Protein AF-A0A077WAT9-F1 (afdb_monomer_lite)

Radius of gyration: 39.01 Å; chains: 1; bounding box: 88×68×100 Å

pLDDT: mean 76.93, std 18.19, range [33.44, 97.0]

Sequence (323 aa):
MALYRSTFTRTCTCRWGIRTLVTRSIFDPDPEQDRLNKLAAQQRELQQQSQQEKPWDGQESVADSVLRMI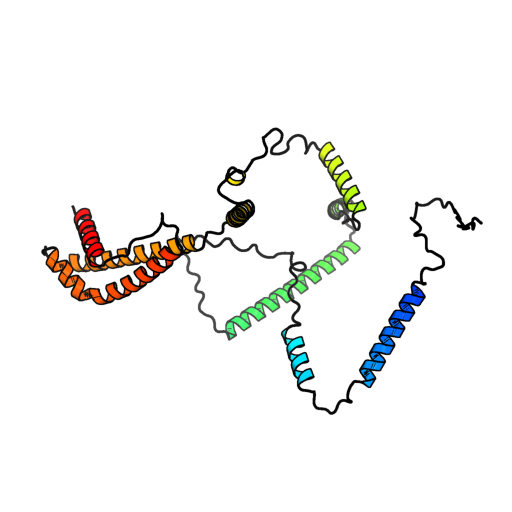MDKYNKPLRVEGAARRHLPQPQVHPSQVQGLYSNDDKQETSSGEKAVLRDKLNQSRKQKRIMSARDAAFDYSMERKYPSTQHEKEKKEEQEQERPRSIAEIGLLAEERIREAKAKGYFDNLAGRGKPIPVDIHESNPFVDRTEYFLNRIVQRQGAAPPWIMMQQQVDTEITQLRTSLERSLALCLMDGDIQSTTRVLRDWKQQHGDYFDKLLEKVNQQVRSYNVMCPASVRKNRIDLDEELQDVYRRLTTQNK

Secondary structure (DSSP, 8-state):
--------------SS---------TTSPPHHHHHHHHHHHHHHHHHHHHHHSPPP-SS--HHHHHHHHHHHHH-S----TTTT-S-PPPPP-------------------HHHHHHHHHHHHHHHHHHHHHHHHHHHHHHHHHHHSPPPHHHHHHHHTT-PPPP-SHHHHHHHHHHHHHHHHHTTTTTS-TTTTSPP---TTTT-TTS-HHHHHHHHHHHHTTPPPHHHHHHHHHHHHHHHHHHHHHHHHHHHHHS-SS--HHHHHHHHHHHHHHHHHHHHHHHHHHHHHHHHHS-GGG--PPP-HHHHHHHHHHHHHHHT-

Foldseek 3Di:
DDDDDDDDDDDDDDPDDDDPPDDDDPPDDDVVVVVVVVVVVVVVVVVVVVVVDDPDPVDDDPVVVVVVVCCVVPVPPDPPVPPPPPDDDDPPDPDPDDDDDDDDDPPDVDDPVVVVVVVVVVVVVVVVVVVVVVVVVVVVVVVCVVDVDPPVVVVVVVVVCDDDDPDPVSVVVVVVVVVVVCVVVVVVVDDDQVVNPDDDDPCCPDPVADPVRSVVVVVCVVVVHDDPLVVLVVVLVVLVVVLLVVLLVLLVVLVVVDDDDDPVVSVVVSCVVCVVVSVVSLVVSQVSLVVSQVPDDPVPRDDRDDPVVSNVVSVVVVVVVVD

Organism: NCBI:txid688394

InterPro domains:
  IPR018961 DnaJ homologue, subfamily C, member 28, conserved domain [PF09350] (174-244)

Structure (mmCIF, N/CA/C/O backbone):
data_AF-A0A077WAT9-F1
#
_entry.id   AF-A0A077WAT9-F1
#
loop_
_atom_site.group_PDB
_atom_site.id
_atom_site.type_symbol
_atom_site.label_atom_id
_atom_site.label_alt_id
_atom_site.label_comp_id
_atom_site.label_asym_id
_atom_site.label_entity_id
_atom_site.label_seq_id
_atom_site.pdbx_PDB_ins_code
_atom_site.Cartn_x
_atom_site.Cartn_y
_atom_site.Cartn_z
_atom_site.occupancy
_atom_site.B_iso_or_equiv
_atom_site.auth_seq_id
_atom_site.auth_comp_id
_atom_site.auth_asym_id
_atom_site.auth_atom_id
_atom_site.pdbx_PDB_model_num
ATOM 1 N N . MET A 1 1 ? -56.594 -27.244 55.435 1.00 38.09 1 MET A N 1
ATOM 2 C CA . MET A 1 1 ? -55.523 -26.949 56.412 1.00 38.09 1 MET A CA 1
ATOM 3 C C . MET A 1 1 ? -54.595 -25.901 55.815 1.00 38.09 1 MET A C 1
ATOM 5 O O . MET A 1 1 ? -53.736 -26.247 55.018 1.00 38.09 1 MET A O 1
ATOM 9 N N . ALA A 1 2 ? -54.819 -24.622 56.122 1.00 35.06 2 ALA A N 1
ATOM 10 C CA . ALA A 1 2 ? -53.942 -23.531 55.701 1.00 35.06 2 ALA A CA 1
ATOM 11 C C . ALA A 1 2 ? -52.954 -23.238 56.840 1.00 35.06 2 ALA A C 1
ATOM 13 O O . ALA A 1 2 ? -53.370 -22.830 57.922 1.00 35.06 2 ALA A O 1
ATOM 14 N N . LEU A 1 3 ? -51.663 -23.504 56.623 1.00 41.41 3 LEU A N 1
ATOM 15 C CA . LEU A 1 3 ? -50.609 -23.186 57.586 1.00 41.41 3 LEU A CA 1
ATOM 16 C C . LEU A 1 3 ? -50.232 -21.705 57.446 1.00 41.41 3 LEU A C 1
ATOM 18 O O . LEU A 1 3 ? -49.657 -21.287 56.442 1.00 41.41 3 LEU A O 1
ATOM 22 N N . TYR A 1 4 ? -50.581 -20.921 58.465 1.00 37.94 4 TYR A N 1
ATOM 23 C CA . TYR A 1 4 ? -50.190 -19.522 58.632 1.00 37.94 4 TYR A CA 1
ATOM 24 C C . TYR A 1 4 ? -48.657 -19.406 58.714 1.00 37.94 4 TYR A C 1
ATOM 26 O O . TYR A 1 4 ? -48.041 -19.895 59.660 1.00 37.94 4 TYR A O 1
ATOM 34 N N . ARG A 1 5 ? -48.025 -18.731 57.746 1.00 42.34 5 ARG A N 1
ATOM 35 C CA . ARG A 1 5 ? -46.635 -18.265 57.872 1.00 42.34 5 ARG A CA 1
ATOM 36 C C . ARG A 1 5 ? -46.640 -16.906 58.567 1.00 42.34 5 ARG A C 1
ATOM 38 O O . ARG A 1 5 ? -47.049 -15.909 57.983 1.00 42.34 5 ARG A O 1
ATOM 45 N N . SER A 1 6 ? -46.185 -16.875 59.817 1.00 40.41 6 SER A N 1
ATOM 46 C CA . SER A 1 6 ? -45.986 -15.640 60.578 1.00 40.41 6 SER A CA 1
ATOM 47 C C . SER A 1 6 ? -44.674 -14.973 60.156 1.00 40.41 6 SER A C 1
ATOM 49 O O . SER A 1 6 ? -43.598 -15.383 60.586 1.00 40.41 6 SER A O 1
ATOM 51 N N . THR A 1 7 ? -44.748 -13.944 59.313 1.00 44.41 7 THR A N 1
ATOM 52 C CA . THR A 1 7 ? -43.635 -13.016 59.066 1.00 44.41 7 THR A CA 1
ATOM 53 C C . THR A 1 7 ? -43.733 -11.854 60.047 1.00 44.41 7 THR A C 1
ATOM 55 O O . THR A 1 7 ? -44.678 -11.069 59.987 1.00 44.41 7 THR A O 1
ATOM 58 N N . PHE A 1 8 ? -42.770 -11.738 60.961 1.00 47.12 8 PHE A N 1
ATOM 59 C CA . PHE A 1 8 ? -42.733 -10.655 61.941 1.00 47.12 8 PHE A CA 1
ATOM 60 C C . PHE A 1 8 ? -42.047 -9.422 61.339 1.00 47.12 8 PHE A C 1
ATOM 62 O O . PHE A 1 8 ? -40.823 -9.365 61.230 1.00 47.12 8 PHE A O 1
ATOM 69 N N . THR A 1 9 ? -42.831 -8.428 60.925 1.00 42.78 9 THR A N 1
ATOM 70 C CA . THR A 1 9 ? -42.326 -7.129 60.462 1.00 42.78 9 THR A CA 1
ATOM 71 C C . THR A 1 9 ? -42.231 -6.164 61.642 1.00 42.78 9 THR A C 1
ATOM 73 O O . THR A 1 9 ? -43.248 -5.683 62.136 1.00 42.78 9 THR A O 1
ATOM 76 N N . ARG A 1 10 ? -41.013 -5.847 62.095 1.00 44.03 10 ARG A N 1
ATOM 77 C CA . ARG A 1 10 ? -40.764 -4.710 62.995 1.00 44.03 10 ARG A CA 1
ATOM 78 C C . ARG A 1 10 ? -40.357 -3.494 62.170 1.00 44.03 10 ARG A C 1
ATOM 80 O O . ARG A 1 10 ? -39.243 -3.435 61.659 1.00 44.03 10 ARG A O 1
ATOM 87 N N . THR A 1 11 ? -41.249 -2.517 62.058 1.00 43.62 11 THR A N 1
ATOM 88 C CA . THR A 1 11 ? -40.948 -1.197 61.495 1.00 43.62 11 THR A CA 1
ATOM 89 C C . THR A 1 11 ? -40.507 -0.261 62.622 1.00 43.62 11 THR A C 1
ATOM 91 O O . THR A 1 11 ? -41.337 0.185 63.410 1.00 43.62 11 THR A O 1
ATOM 94 N N . CYS A 1 12 ? -39.210 0.042 62.713 1.00 39.41 12 CYS A N 1
ATOM 95 C CA . CYS A 1 12 ? -38.711 1.174 63.499 1.00 39.41 12 CYS A CA 1
ATOM 96 C C . CYS A 1 12 ? -38.473 2.356 62.556 1.00 39.41 12 CYS A C 1
ATOM 98 O O . CYS A 1 12 ? -37.618 2.291 61.675 1.00 39.41 12 CYS A O 1
ATOM 100 N N . THR A 1 13 ? -39.224 3.439 62.738 1.00 41.47 13 THR A N 1
ATOM 101 C CA . THR A 1 13 ? -39.006 4.708 62.040 1.00 41.47 13 THR A CA 1
ATOM 102 C C . THR A 1 13 ? -37.923 5.507 62.764 1.00 41.47 13 THR A C 1
ATOM 104 O O . THR A 1 13 ? -38.178 6.073 63.825 1.00 41.47 13 THR A O 1
ATOM 107 N N . CYS A 1 14 ? -36.719 5.575 62.195 1.00 42.72 14 CYS A N 1
ATOM 108 C CA . CYS A 1 14 ? -35.677 6.512 62.620 1.00 42.72 14 CYS A CA 1
ATOM 109 C C . CYS A 1 14 ? -35.556 7.652 61.597 1.00 42.72 14 CYS A C 1
ATOM 111 O O . CYS A 1 14 ? -35.618 7.432 60.391 1.00 42.72 14 CYS A O 1
ATOM 113 N N . ARG A 1 15 ? -35.364 8.878 62.096 1.00 46.56 15 ARG A N 1
ATOM 114 C CA . ARG A 1 15 ? -35.421 10.171 61.381 1.00 46.56 15 ARG A CA 1
ATOM 115 C C . ARG A 1 15 ? -34.263 10.443 60.393 1.00 46.56 15 ARG A C 1
ATOM 117 O O . ARG A 1 15 ? -34.059 11.581 59.994 1.00 46.56 15 ARG A O 1
ATOM 124 N N . TRP A 1 16 ? -33.522 9.423 59.971 1.00 44.47 16 TRP A N 1
ATOM 125 C CA . TRP A 1 16 ? -32.399 9.561 59.038 1.00 44.47 16 TRP A CA 1
ATOM 126 C C . TRP A 1 16 ? -32.366 8.383 58.060 1.00 44.47 16 TRP A C 1
ATOM 128 O O . TRP A 1 16 ? -31.899 7.309 58.419 1.00 44.47 16 TRP A O 1
ATOM 138 N N . GLY A 1 17 ? -32.839 8.614 56.830 1.00 41.41 17 GLY A N 1
ATOM 139 C CA . GLY A 1 17 ? -32.556 7.802 55.639 1.00 41.41 17 GLY A CA 1
ATOM 140 C C . GLY A 1 17 ? -33.156 6.389 55.587 1.00 41.41 17 GLY A C 1
ATOM 141 O O . GLY A 1 17 ? -32.995 5.567 56.485 1.00 41.41 17 GLY A O 1
ATOM 142 N N . ILE A 1 18 ? -33.790 6.059 54.461 1.00 42.59 18 ILE A N 1
ATOM 143 C CA . ILE A 1 18 ? -34.221 4.693 54.145 1.00 42.59 18 ILE A CA 1
ATOM 144 C C . ILE A 1 18 ? -32.966 3.865 53.826 1.00 42.59 18 ILE A C 1
ATOM 146 O O . ILE A 1 18 ? -32.466 3.877 52.704 1.00 42.59 18 ILE A O 1
ATOM 150 N N . ARG A 1 19 ? -32.432 3.144 54.816 1.00 45.06 19 ARG A N 1
ATOM 151 C CA . ARG A 1 19 ? -31.528 2.012 54.568 1.00 45.06 19 ARG A CA 1
ATOM 152 C C . ARG A 1 19 ? -32.382 0.832 54.1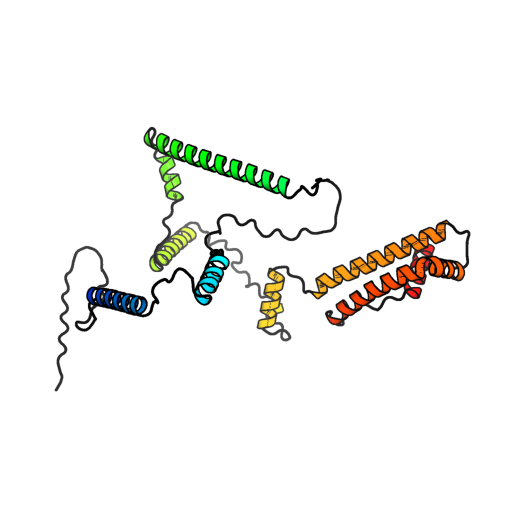14 1.00 45.06 19 ARG A C 1
ATOM 154 O O . ARG A 1 19 ? -33.225 0.361 54.873 1.00 45.06 19 ARG A O 1
ATOM 161 N N . THR A 1 20 ? -32.165 0.343 52.896 1.00 48.75 20 THR A N 1
ATOM 162 C CA . THR A 1 20 ? -32.746 -0.923 52.435 1.00 48.75 20 THR A CA 1
ATOM 163 C C . THR A 1 20 ? -32.200 -2.053 53.306 1.00 48.75 20 THR A C 1
ATOM 165 O O . THR A 1 20 ? -31.052 -2.474 53.155 1.00 48.75 20 THR A O 1
ATOM 168 N N . LEU A 1 21 ? -33.004 -2.505 54.264 1.00 48.66 21 LEU A N 1
ATOM 169 C CA . LEU A 1 21 ? -32.710 -3.685 55.064 1.00 48.66 21 LEU A CA 1
ATOM 170 C C . LEU A 1 21 ? -32.882 -4.907 54.160 1.00 48.66 21 LEU A C 1
ATOM 172 O O . LEU A 1 21 ? -34.000 -5.252 53.783 1.00 48.66 21 LEU A O 1
ATOM 176 N N . VAL A 1 22 ? -31.767 -5.538 53.787 1.00 57.47 22 VAL A N 1
ATOM 177 C CA . VAL A 1 22 ? -31.779 -6.880 53.194 1.00 57.47 22 VAL A CA 1
ATOM 178 C C . VAL A 1 22 ? -32.439 -7.807 54.213 1.00 57.47 22 VAL A C 1
ATOM 180 O O . VAL A 1 22 ? -31.953 -7.952 55.336 1.00 57.47 22 VAL A O 1
ATOM 183 N N . THR A 1 23 ? -33.580 -8.382 53.848 1.00 60.88 23 THR A N 1
ATOM 184 C CA . THR A 1 23 ? -34.322 -9.324 54.681 1.00 60.88 23 THR A CA 1
ATOM 185 C C . THR A 1 23 ? -33.556 -10.643 54.710 1.00 60.88 23 THR A C 1
ATOM 187 O O . THR A 1 23 ? -33.487 -11.353 53.713 1.00 60.88 23 THR A O 1
ATOM 190 N N . ARG A 1 24 ? -32.926 -10.949 55.848 1.00 57.44 24 ARG A N 1
ATOM 191 C CA . ARG A 1 24 ? -32.306 -12.255 56.092 1.00 57.44 24 ARG A CA 1
ATOM 192 C C . ARG A 1 24 ? -33.362 -13.230 56.583 1.00 57.44 24 ARG A C 1
ATOM 194 O O . ARG A 1 24 ? -34.121 -12.909 57.499 1.00 57.44 24 ARG A O 1
ATOM 201 N N . SER A 1 25 ? -33.424 -14.397 55.960 1.00 69.94 25 SER A N 1
ATOM 202 C CA . SER A 1 25 ? -34.264 -15.495 56.419 1.00 69.94 25 SER A CA 1
ATOM 203 C C . SER A 1 25 ? -33.616 -16.161 57.637 1.00 69.94 25 SER A C 1
ATOM 205 O O . SER A 1 25 ? -32.396 -16.170 57.773 1.00 69.94 25 SER A O 1
ATOM 207 N N . ILE A 1 26 ? -34.420 -16.754 58.525 1.00 65.06 26 ILE A N 1
ATOM 208 C CA . ILE A 1 26 ? -33.917 -17.496 59.698 1.00 65.06 26 ILE A CA 1
ATOM 209 C C . ILE A 1 26 ? -33.137 -18.773 59.311 1.00 65.06 26 ILE A C 1
ATOM 211 O O . ILE A 1 26 ? -32.585 -19.443 60.176 1.00 65.06 26 ILE A O 1
ATOM 215 N N . PHE A 1 27 ? -33.115 -19.108 58.016 1.00 65.06 27 PHE A N 1
ATOM 216 C CA . PHE A 1 27 ? -32.396 -20.234 57.423 1.00 65.06 27 PHE A CA 1
ATOM 217 C C . PHE A 1 27 ? -31.176 -19.796 56.593 1.00 65.06 27 PHE A C 1
ATOM 219 O O . PHE A 1 27 ? -30.509 -20.655 56.018 1.00 65.06 27 PHE A O 1
ATOM 226 N N . ASP A 1 28 ? -30.870 -18.495 56.514 1.00 63.34 28 ASP A N 1
ATOM 227 C CA . ASP A 1 28 ? -29.651 -18.028 55.852 1.00 63.34 28 ASP A CA 1
ATOM 228 C C . ASP A 1 28 ? -28.452 -18.298 56.781 1.00 63.34 28 ASP A C 1
ATOM 230 O O . ASP A 1 28 ? -28.500 -17.900 57.948 1.00 63.34 28 ASP A O 1
ATOM 234 N N . PRO A 1 29 ? -27.381 -18.966 56.309 1.00 63.78 29 PRO A N 1
ATOM 235 C CA . PRO A 1 29 ? -26.229 -19.280 57.147 1.00 63.78 29 PRO A CA 1
ATOM 236 C C . PRO A 1 29 ? -25.556 -17.998 57.647 1.00 63.78 29 PRO A C 1
ATOM 238 O O . PRO A 1 29 ? -25.368 -17.032 56.896 1.00 63.78 29 PRO A O 1
ATOM 241 N N . ASP A 1 30 ? -25.188 -17.984 58.929 1.00 77.31 30 ASP A N 1
ATOM 242 C CA . ASP A 1 30 ? -24.549 -16.823 59.535 1.00 77.31 30 ASP A CA 1
ATOM 243 C C . ASP A 1 30 ? -23.217 -16.516 58.822 1.00 77.31 30 ASP A C 1
ATOM 245 O O . ASP A 1 30 ? -22.356 -17.389 58.690 1.00 77.31 30 ASP A O 1
ATOM 249 N N . PRO A 1 31 ? -22.981 -15.265 58.382 1.00 71.06 31 PRO A N 1
ATOM 250 C CA . PRO A 1 31 ? -21.815 -14.898 57.574 1.00 71.06 31 PRO A CA 1
ATOM 251 C C . PRO A 1 31 ? -20.495 -15.064 58.334 1.00 71.06 31 PRO A C 1
ATOM 253 O O . PRO A 1 31 ? -19.443 -15.228 57.717 1.00 71.06 31 PRO A O 1
ATOM 256 N N . GLU A 1 32 ? -20.531 -14.991 59.666 1.00 75.62 32 GLU A N 1
ATOM 257 C CA . GLU A 1 32 ? -19.368 -15.265 60.507 1.00 75.62 32 GLU A CA 1
ATOM 258 C C . GLU A 1 32 ? -19.088 -16.763 60.593 1.00 75.62 32 GLU A C 1
ATOM 260 O O . GLU A 1 32 ? -17.937 -17.163 60.443 1.00 75.62 32 GLU A O 1
ATOM 265 N N . GLN A 1 33 ? -20.122 -17.600 60.722 1.00 75.31 33 GLN A N 1
ATOM 266 C CA . GLN A 1 33 ? -19.970 -19.056 60.686 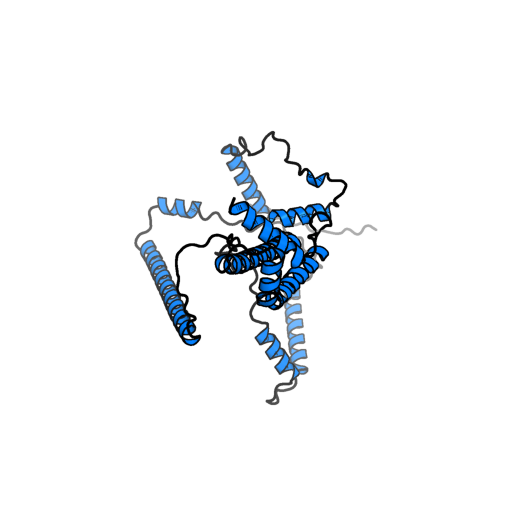1.00 75.31 33 GLN A CA 1
ATOM 267 C C . GLN A 1 33 ? -19.458 -19.529 59.323 1.00 75.31 33 GLN A C 1
ATOM 269 O O . GLN A 1 33 ? -18.550 -20.351 59.271 1.00 75.31 33 GLN A O 1
ATOM 274 N N . ASP A 1 34 ? -19.928 -18.943 58.223 1.00 76.25 34 ASP A N 1
ATOM 275 C CA . ASP A 1 34 ? -19.416 -19.226 56.878 1.00 76.25 34 ASP A CA 1
ATOM 276 C C . ASP A 1 34 ? -17.942 -18.832 56.706 1.00 76.25 34 ASP A C 1
ATOM 278 O O . ASP A 1 34 ? -17.162 -19.554 56.080 1.00 76.25 34 ASP A O 1
ATOM 282 N N . ARG A 1 35 ? -17.528 -17.693 57.276 1.00 74.81 35 ARG A N 1
ATOM 283 C CA . ARG A 1 35 ? -16.117 -17.277 57.287 1.00 74.81 35 ARG A CA 1
ATOM 284 C C . ARG A 1 35 ? -15.264 -18.229 58.119 1.00 74.81 35 ARG A C 1
ATOM 286 O O . ARG A 1 35 ? -14.200 -18.627 57.655 1.00 74.81 35 ARG A O 1
ATOM 293 N N . LEU A 1 36 ? -15.734 -18.627 59.300 1.00 84.12 36 LEU A N 1
ATOM 294 C CA . LEU A 1 36 ? -15.043 -19.583 60.167 1.00 84.12 36 LEU A CA 1
ATOM 295 C C . LEU A 1 36 ? -14.942 -20.967 59.514 1.00 84.12 36 LEU A C 1
ATOM 297 O O . LEU A 1 36 ? -13.875 -21.573 59.545 1.00 84.12 36 LEU A O 1
ATOM 301 N N . ASN A 1 37 ? -15.995 -21.429 58.839 1.00 83.62 37 ASN A N 1
ATOM 302 C CA . ASN A 1 37 ? -16.001 -22.686 58.093 1.00 83.62 37 ASN A CA 1
ATOM 303 C C . ASN A 1 37 ? -15.017 -22.657 56.917 1.00 83.62 37 ASN A C 1
ATOM 305 O O . ASN A 1 37 ? -14.300 -23.630 56.697 1.00 83.62 37 ASN A O 1
ATOM 309 N N . LYS A 1 38 ? -14.928 -21.534 56.190 1.00 83.06 38 LYS A N 1
ATOM 310 C CA . LYS A 1 38 ? -13.936 -21.345 55.117 1.00 83.06 38 LYS A CA 1
ATOM 311 C C . LYS A 1 38 ? -12.506 -21.332 55.650 1.00 83.06 38 LYS A C 1
ATOM 313 O O . LYS A 1 38 ? -11.646 -21.985 55.070 1.00 83.06 38 LYS A O 1
ATOM 318 N N . LEU A 1 39 ? -12.260 -20.646 56.766 1.00 84.25 39 LEU A N 1
ATOM 319 C CA . LEU A 1 39 ? -10.950 -20.642 57.423 1.00 84.25 39 LEU A CA 1
ATOM 320 C C . LEU A 1 39 ? -10.571 -22.043 57.923 1.00 84.25 39 LEU A C 1
ATOM 322 O O . LEU A 1 39 ? -9.440 -22.479 57.728 1.00 84.25 39 LEU A O 1
ATOM 326 N N . ALA A 1 40 ? -11.519 -22.781 58.503 1.00 87.62 40 ALA A N 1
ATOM 327 C CA . ALA A 1 40 ? -11.307 -24.157 58.943 1.00 87.62 40 ALA A CA 1
ATOM 328 C C . ALA A 1 40 ? -11.052 -25.114 57.765 1.00 87.62 40 ALA A C 1
ATOM 330 O O . ALA A 1 40 ? -10.203 -25.998 57.866 1.00 87.62 40 ALA A O 1
ATOM 331 N N . ALA A 1 41 ? -11.745 -24.935 56.636 1.00 87.38 41 ALA A N 1
ATOM 332 C CA . ALA A 1 41 ? -11.495 -25.695 55.413 1.00 87.38 41 ALA A CA 1
ATOM 333 C C . ALA A 1 41 ? -10.087 -25.422 54.861 1.00 87.38 41 ALA A C 1
ATOM 335 O O . ALA A 1 41 ? -9.357 -26.365 54.571 1.00 87.38 41 ALA A O 1
ATOM 336 N N . GLN A 1 42 ? -9.673 -24.152 54.825 1.00 85.81 42 GLN A N 1
ATOM 337 C CA . GLN A 1 42 ? -8.335 -23.752 54.391 1.00 85.81 42 GLN A CA 1
ATOM 338 C C . GLN A 1 42 ? -7.238 -24.329 55.301 1.00 85.81 42 GLN A C 1
ATOM 340 O O . GLN A 1 42 ? -6.216 -24.807 54.817 1.00 85.81 42 GLN A O 1
ATOM 345 N N . GLN A 1 43 ? -7.458 -24.350 56.620 1.00 85.19 43 GLN A N 1
ATOM 346 C CA . GLN A 1 43 ? -6.526 -24.968 57.570 1.00 85.19 43 GLN A CA 1
ATOM 347 C C . GLN A 1 43 ? -6.404 -26.484 57.375 1.00 85.19 43 GLN A C 1
ATOM 349 O O . GLN A 1 43 ? -5.304 -27.021 57.477 1.00 85.19 43 GLN A O 1
ATOM 354 N N . ARG A 1 44 ? -7.506 -27.181 57.069 1.00 86.00 44 ARG A N 1
ATOM 355 C CA . ARG A 1 44 ? -7.477 -28.622 56.761 1.00 86.00 44 ARG A CA 1
ATOM 356 C C . ARG A 1 44 ? -6.738 -28.910 55.461 1.00 86.00 44 ARG A C 1
ATOM 358 O O . ARG A 1 44 ? -6.012 -29.893 55.395 1.00 86.00 44 ARG A O 1
ATOM 365 N N . GLU A 1 45 ? -6.906 -28.061 54.454 1.00 84.00 45 GLU A N 1
ATOM 366 C CA . GLU A 1 45 ? -6.209 -28.183 53.173 1.00 84.00 45 GLU A CA 1
ATOM 367 C C . GLU A 1 45 ? -4.695 -27.990 53.343 1.00 84.00 45 GLU A C 1
ATOM 369 O O . GLU A 1 45 ? -3.918 -28.821 52.885 1.00 84.00 45 GLU A O 1
ATOM 374 N N . LEU A 1 46 ? -4.280 -26.985 54.120 1.00 82.50 46 LEU A N 1
ATOM 375 C CA . LEU A 1 46 ? -2.879 -26.776 54.508 1.00 82.50 46 LEU A CA 1
ATOM 376 C C . LEU A 1 46 ? -2.301 -27.961 55.299 1.00 82.50 46 LEU A C 1
ATOM 378 O O . LEU A 1 46 ? -1.159 -28.349 55.075 1.00 82.50 46 LEU A O 1
ATOM 382 N N . GLN A 1 47 ? -3.078 -28.554 56.211 1.00 82.94 47 GLN A N 1
ATOM 383 C CA . GLN A 1 47 ? -2.661 -29.747 56.959 1.00 82.94 47 GLN A CA 1
ATOM 384 C C . GLN A 1 47 ? -2.555 -30.995 56.074 1.00 82.94 47 GLN A C 1
ATOM 386 O O . GLN A 1 47 ? -1.690 -31.833 56.300 1.00 82.94 47 GLN A O 1
ATOM 391 N N . GLN A 1 48 ? -3.424 -31.142 55.072 1.00 81.25 48 GLN A N 1
ATOM 392 C CA . GLN A 1 48 ? -3.330 -32.240 54.108 1.00 81.25 48 GLN A CA 1
ATOM 393 C C . GLN A 1 48 ? -2.126 -32.063 53.182 1.00 81.25 48 GLN A C 1
ATOM 395 O O . GLN A 1 48 ? -1.423 -33.035 52.919 1.00 81.25 48 GLN A O 1
ATOM 400 N N . GLN A 1 49 ? -1.847 -30.832 52.744 1.00 76.19 49 GLN A N 1
ATOM 401 C CA . GLN A 1 49 ? -0.653 -30.505 51.960 1.00 76.19 49 GLN A CA 1
ATOM 402 C C . GLN A 1 49 ? 0.623 -30.791 52.758 1.00 76.19 49 GLN A C 1
ATOM 404 O O . GLN A 1 49 ? 1.487 -31.512 52.270 1.00 76.19 49 GLN A O 1
ATOM 409 N N . SER A 1 50 ? 0.699 -30.362 54.022 1.00 73.44 50 SER A N 1
ATOM 410 C CA . SER A 1 50 ? 1.876 -30.624 54.862 1.00 73.44 50 SER A CA 1
ATOM 411 C C . SER A 1 50 ? 2.095 -32.109 55.179 1.00 73.44 50 SER A C 1
ATOM 413 O O . SER A 1 50 ? 3.229 -32.523 55.396 1.00 73.44 50 SER A O 1
ATOM 415 N N . GLN A 1 51 ? 1.035 -32.926 55.186 1.00 74.12 51 GLN A N 1
ATOM 416 C CA . GLN A 1 51 ? 1.138 -34.386 55.317 1.00 74.12 51 GLN A CA 1
ATOM 417 C C . GLN A 1 51 ? 1.587 -35.080 54.022 1.00 74.12 51 GLN A C 1
ATOM 419 O O . GLN A 1 51 ? 2.155 -36.169 54.084 1.00 74.12 51 GLN A O 1
ATOM 424 N N . GLN A 1 52 ? 1.308 -34.486 52.859 1.00 76.06 52 GLN A N 1
ATOM 425 C CA . GLN A 1 52 ? 1.679 -35.020 51.543 1.00 76.06 52 GLN A CA 1
ATOM 426 C C . GLN A 1 52 ? 3.065 -34.556 51.079 1.00 76.06 52 GLN A C 1
ATOM 428 O O . GLN A 1 52 ? 3.667 -35.185 50.206 1.00 76.06 52 GLN A O 1
ATOM 433 N N . GLU A 1 53 ? 3.584 -33.475 51.656 1.00 74.31 53 GLU A N 1
ATOM 434 C CA . GLU A 1 53 ? 4.915 -32.966 51.360 1.00 74.31 53 GLU A CA 1
ATOM 435 C C . GLU A 1 53 ? 6.003 -33.886 51.922 1.00 74.31 53 GLU A C 1
ATOM 437 O O . GLU A 1 53 ? 6.033 -34.261 53.096 1.00 74.31 53 GLU A O 1
ATOM 442 N N . LYS A 1 54 ? 6.935 -34.263 51.047 1.00 77.19 54 LYS A N 1
ATOM 443 C CA . LYS A 1 54 ? 8.100 -35.056 51.427 1.00 77.19 54 LYS A CA 1
ATOM 444 C C . LYS A 1 54 ? 9.077 -34.158 52.209 1.00 77.19 54 LYS A C 1
ATOM 446 O O . LYS A 1 54 ? 9.364 -33.060 51.730 1.00 77.19 54 LYS A O 1
ATOM 451 N N . PRO A 1 55 ? 9.617 -34.591 53.366 1.00 77.44 55 PRO A N 1
ATOM 452 C CA . PRO A 1 55 ? 10.608 -33.815 54.108 1.00 77.44 55 PRO A CA 1
ATOM 453 C C . PRO A 1 55 ? 11.812 -33.460 53.227 1.00 77.44 55 PRO A C 1
ATOM 455 O O . PRO A 1 55 ? 12.293 -34.299 52.465 1.00 77.44 55 PRO A O 1
ATOM 458 N N . TRP A 1 56 ? 12.276 -32.215 53.322 1.00 75.88 56 TRP A N 1
ATOM 459 C CA . TRP A 1 56 ? 13.344 -31.671 52.482 1.00 75.88 56 TRP A CA 1
ATOM 460 C C . TRP A 1 56 ? 14.675 -32.414 52.684 1.00 75.88 56 TRP A C 1
ATOM 462 O O . TRP A 1 56 ? 15.265 -32.356 53.760 1.00 75.88 56 TRP A O 1
ATOM 472 N N . ASP A 1 57 ? 15.169 -33.066 51.629 1.00 81.25 57 ASP A N 1
ATOM 473 C CA . ASP A 1 57 ? 16.390 -33.896 51.626 1.00 81.25 57 ASP A CA 1
ATOM 474 C C . ASP A 1 57 ? 17.627 -33.138 51.084 1.00 81.25 57 ASP A C 1
ATOM 476 O O . ASP A 1 57 ? 18.625 -33.717 50.669 1.00 81.25 57 ASP A O 1
ATOM 480 N N . GLY A 1 58 ? 17.563 -31.802 51.006 1.00 82.56 58 GLY A N 1
ATOM 481 C CA . GLY A 1 58 ? 18.667 -30.968 50.504 1.00 82.56 58 GLY A CA 1
ATOM 482 C C . GLY A 1 58 ? 18.827 -30.928 48.980 1.00 82.56 58 GLY A C 1
ATOM 483 O O . GLY A 1 58 ? 19.538 -30.058 48.480 1.00 82.56 58 GLY A O 1
ATOM 484 N N . GLN A 1 59 ? 18.159 -31.817 48.243 1.00 79.38 59 GLN A N 1
ATOM 485 C CA . GLN A 1 59 ? 18.075 -31.807 46.781 1.00 79.38 59 GLN A CA 1
ATOM 486 C C . GLN A 1 59 ? 16.622 -31.547 46.364 1.00 79.38 59 GLN A C 1
ATOM 488 O O . GLN A 1 59 ? 15.718 -32.277 46.773 1.00 79.38 59 GLN A O 1
ATOM 493 N N . GLU A 1 60 ? 16.385 -30.500 45.569 1.00 83.19 60 GLU A N 1
ATOM 494 C CA . GLU A 1 60 ? 15.056 -30.224 45.008 1.00 83.19 60 GLU A CA 1
ATOM 495 C C . GLU A 1 60 ? 14.682 -31.264 43.939 1.00 83.19 60 GLU A C 1
ATOM 497 O O . GLU A 1 60 ? 15.527 -31.774 43.200 1.00 83.19 60 GLU A O 1
ATOM 502 N N . SER A 1 61 ? 13.393 -31.603 43.861 1.00 86.62 61 SER A N 1
ATOM 503 C CA . SER A 1 61 ? 12.877 -32.457 42.790 1.00 86.62 61 SER A CA 1
ATOM 504 C C . SER A 1 61 ? 12.956 -31.715 41.458 1.00 86.62 61 SER A C 1
ATOM 506 O O . SER A 1 61 ? 12.622 -30.536 41.388 1.00 86.62 61 SER A O 1
ATOM 508 N N . VAL A 1 62 ? 13.287 -32.423 40.375 1.00 88.12 62 VAL A N 1
ATOM 509 C CA . VAL A 1 62 ? 13.351 -31.854 39.014 1.00 88.12 62 VAL A CA 1
ATOM 510 C C . VAL A 1 62 ? 12.063 -31.111 38.642 1.00 88.12 62 VAL A C 1
ATOM 512 O O . VAL A 1 62 ? 12.114 -30.064 38.000 1.00 88.12 62 VAL A O 1
ATOM 515 N N . ALA A 1 63 ? 10.906 -31.628 39.063 1.00 87.56 63 ALA A N 1
ATOM 516 C CA . ALA A 1 63 ? 9.618 -30.983 38.820 1.00 87.56 63 ALA A CA 1
ATOM 517 C C . ALA A 1 63 ? 9.516 -29.609 39.503 1.00 87.56 63 ALA A C 1
ATOM 519 O O . ALA A 1 63 ? 9.004 -28.665 38.904 1.00 87.56 63 ALA A O 1
ATOM 520 N N . ASP A 1 64 ? 10.049 -29.491 40.717 1.00 85.62 64 ASP A N 1
ATOM 521 C CA . ASP A 1 64 ? 10.026 -28.268 41.518 1.00 85.62 64 ASP A CA 1
ATOM 522 C C . ASP A 1 64 ? 11.051 -27.243 40.999 1.00 85.62 64 ASP A C 1
ATOM 524 O O . ASP A 1 64 ? 10.721 -26.072 40.808 1.00 85.62 64 ASP A O 1
ATOM 528 N N . SER A 1 65 ? 12.247 -27.699 40.597 1.00 85.88 65 SER A N 1
ATOM 529 C CA . SER A 1 65 ? 13.244 -26.874 39.893 1.00 85.88 65 SER A CA 1
ATOM 530 C C . SER A 1 65 ? 12.683 -26.260 38.608 1.00 85.88 65 SER A C 1
ATOM 532 O O . SER A 1 65 ? 12.852 -25.067 38.334 1.00 85.88 65 SER A O 1
ATOM 534 N N . VAL A 1 66 ? 12.000 -27.072 37.794 1.00 88.38 66 VAL A N 1
ATOM 535 C CA . VAL A 1 66 ? 11.390 -26.620 36.537 1.00 88.38 66 VAL A CA 1
ATOM 536 C C . VAL A 1 66 ? 10.241 -25.655 36.816 1.00 88.38 66 VAL A C 1
ATOM 538 O O . VAL A 1 66 ? 10.143 -24.626 36.145 1.00 88.38 66 VAL A O 1
ATOM 541 N N . LEU A 1 67 ? 9.402 -25.932 37.817 1.00 85.69 67 LEU A N 1
ATOM 542 C CA . LEU A 1 67 ? 8.301 -25.054 38.209 1.00 85.69 67 LEU A CA 1
ATOM 543 C C . LEU A 1 67 ? 8.813 -23.689 38.681 1.00 85.69 67 LEU A C 1
ATOM 545 O O . LEU A 1 67 ? 8.297 -22.662 38.238 1.00 85.69 67 LEU A O 1
ATOM 549 N N . ARG A 1 68 ? 9.875 -23.664 39.492 1.00 84.62 68 ARG A N 1
ATOM 550 C CA . ARG A 1 68 ? 10.546 -22.434 39.922 1.00 84.62 68 ARG A CA 1
ATOM 551 C C . ARG A 1 68 ? 11.117 -21.658 38.740 1.00 84.62 68 ARG A C 1
ATOM 553 O O . ARG A 1 68 ? 10.892 -20.457 38.640 1.00 84.62 68 ARG A O 1
ATOM 560 N N . MET A 1 69 ? 11.777 -22.332 37.796 1.00 85.19 69 MET A N 1
ATOM 561 C CA . MET A 1 69 ? 12.296 -21.699 36.577 1.00 85.19 69 MET A CA 1
ATOM 562 C C . MET A 1 69 ? 11.175 -21.105 35.708 1.00 85.19 69 MET A C 1
ATOM 564 O O . MET A 1 69 ? 11.337 -20.026 35.136 1.00 85.19 69 MET A O 1
ATOM 568 N N . ILE A 1 70 ? 10.032 -21.788 35.603 1.00 82.19 70 ILE A N 1
ATOM 569 C CA . ILE A 1 70 ? 8.848 -21.294 34.891 1.00 82.19 70 ILE A CA 1
ATOM 570 C C . ILE A 1 70 ? 8.271 -20.080 35.627 1.00 82.19 70 ILE A C 1
ATOM 572 O O . ILE A 1 70 ? 8.065 -19.037 35.008 1.00 82.19 70 ILE A O 1
ATOM 576 N N . MET A 1 71 ? 8.070 -20.169 36.941 1.00 75.94 71 MET A N 1
ATOM 577 C CA . MET A 1 71 ? 7.574 -19.053 37.740 1.00 75.94 71 MET A CA 1
ATOM 578 C C . MET A 1 71 ? 8.508 -17.842 37.653 1.00 75.94 71 MET A C 1
ATOM 580 O O . MET A 1 71 ? 8.047 -16.761 37.315 1.00 75.94 71 MET A O 1
ATOM 584 N N . ASP A 1 72 ? 9.819 -17.995 37.811 1.00 74.50 72 ASP A N 1
ATOM 585 C CA . ASP A 1 72 ? 10.766 -16.875 37.720 1.00 74.50 72 ASP A CA 1
ATOM 586 C C . ASP A 1 72 ? 10.854 -16.275 36.303 1.00 74.50 72 ASP A C 1
ATOM 588 O O . ASP A 1 72 ? 11.001 -15.059 36.133 1.00 74.50 72 ASP A O 1
ATOM 592 N N . LYS A 1 73 ? 10.723 -17.097 35.252 1.00 76.25 73 LYS A N 1
ATOM 593 C CA . LYS A 1 73 ? 10.774 -16.633 33.855 1.00 76.25 73 LYS A CA 1
ATOM 594 C C . LYS A 1 73 ? 9.499 -15.910 33.420 1.00 76.25 73 LYS A C 1
ATOM 596 O O . LYS A 1 73 ? 9.592 -14.952 32.646 1.00 76.25 73 LYS A O 1
ATOM 601 N N . TYR A 1 74 ? 8.337 -16.344 33.906 1.00 67.81 74 TYR A N 1
ATOM 602 C CA . TYR A 1 74 ? 7.031 -15.842 33.470 1.00 67.81 74 TYR A CA 1
ATOM 603 C C . TYR A 1 74 ? 6.323 -14.932 34.496 1.00 67.81 74 TYR A C 1
ATOM 605 O O . TYR A 1 74 ? 5.391 -14.235 34.108 1.00 67.81 74 TYR A O 1
ATOM 613 N N . ASN A 1 75 ? 6.802 -14.814 35.745 1.00 59.38 75 ASN A N 1
ATOM 614 C CA . ASN A 1 75 ? 6.261 -13.890 36.764 1.00 59.38 75 ASN A CA 1
ATOM 615 C C . ASN A 1 75 ? 6.753 -12.443 36.635 1.00 59.38 75 ASN A C 1
ATOM 617 O O . ASN A 1 75 ? 6.506 -11.622 37.521 1.00 59.38 75 ASN A O 1
ATOM 621 N N . LYS A 1 76 ? 7.403 -12.066 35.528 1.00 64.12 76 LYS A N 1
ATOM 622 C CA . LYS A 1 76 ? 7.439 -10.644 35.165 1.00 64.12 76 LYS A CA 1
ATOM 623 C C . LYS A 1 76 ? 5.981 -10.264 34.916 1.00 64.12 76 LYS A C 1
ATOM 625 O O . LYS A 1 76 ? 5.427 -10.788 33.949 1.00 64.12 76 LYS A O 1
ATOM 630 N N . PRO A 1 77 ? 5.336 -9.429 35.755 1.00 57.25 77 PRO A N 1
ATOM 631 C CA . PRO A 1 77 ? 3.926 -9.143 35.565 1.00 57.25 77 PRO A CA 1
ATOM 632 C C . PRO A 1 77 ? 3.752 -8.631 34.138 1.00 57.25 77 PRO A C 1
ATOM 634 O O . PRO A 1 77 ? 4.391 -7.646 33.750 1.00 57.25 77 PRO A O 1
ATOM 637 N N . LEU A 1 78 ? 2.936 -9.341 33.347 1.00 53.72 78 LEU A N 1
ATOM 638 C CA . LEU A 1 78 ? 2.453 -8.845 32.065 1.00 53.72 78 LEU A CA 1
ATOM 639 C C . LEU A 1 78 ? 1.995 -7.418 32.326 1.00 53.72 78 LEU A C 1
ATOM 641 O O . LEU A 1 78 ? 1.201 -7.175 33.236 1.00 53.72 78 LEU A O 1
ATOM 645 N N . ARG A 1 79 ? 2.576 -6.464 31.600 1.00 54.81 79 ARG A N 1
ATOM 646 C CA . ARG A 1 79 ? 2.239 -5.051 31.724 1.00 54.81 79 ARG A CA 1
ATOM 647 C C . ARG A 1 79 ? 0.761 -4.919 31.370 1.00 54.81 79 ARG A C 1
ATOM 649 O O . ARG A 1 79 ? 0.427 -4.803 30.200 1.00 54.81 79 ARG A O 1
ATOM 656 N N . VAL A 1 80 ? -0.113 -4.990 32.371 1.00 43.97 80 VAL A N 1
ATOM 657 C CA . VAL A 1 80 ? -1.552 -4.841 32.182 1.00 43.97 80 VAL A CA 1
ATOM 658 C C . VAL A 1 80 ? -1.755 -3.454 31.592 1.00 43.97 80 VAL A C 1
ATOM 660 O O . VAL A 1 80 ? -1.410 -2.440 32.213 1.00 43.97 80 VAL A O 1
ATOM 663 N N . GLU A 1 81 ? -2.243 -3.416 30.357 1.00 48.84 81 GLU A N 1
ATOM 664 C CA . GLU A 1 81 ? -2.598 -2.199 29.643 1.00 48.84 81 GLU A CA 1
ATOM 665 C C . GLU A 1 81 ? -3.745 -1.495 30.379 1.00 48.84 81 GLU A C 1
ATOM 667 O O . GLU A 1 81 ? -4.918 -1.653 30.076 1.00 48.84 81 GLU A O 1
ATOM 672 N N . GLY A 1 82 ? -3.406 -0.739 31.419 1.00 51.44 82 GLY A N 1
ATOM 673 C CA . GLY A 1 82 ? -4.389 -0.036 32.242 1.00 51.44 82 GLY A CA 1
ATOM 674 C C . GLY A 1 82 ? -3.757 0.852 33.306 1.00 51.44 82 GLY A C 1
ATOM 675 O O . GLY A 1 82 ? -4.170 1.994 33.473 1.00 51.44 82 GLY A O 1
ATOM 676 N N . ALA A 1 83 ? -2.675 0.404 33.950 1.00 46.38 83 ALA A N 1
ATOM 677 C CA . ALA A 1 83 ? -1.977 1.207 34.963 1.00 46.38 83 ALA A CA 1
ATOM 678 C C . ALA A 1 83 ? -0.942 2.194 34.375 1.00 46.38 83 ALA A C 1
ATOM 680 O O . ALA A 1 83 ? -0.463 3.084 35.074 1.00 46.38 83 ALA A O 1
ATOM 681 N N . ALA A 1 84 ? -0.616 2.075 33.081 1.00 44.00 84 ALA A N 1
ATOM 682 C CA . ALA A 1 84 ? 0.364 2.913 32.382 1.00 44.00 84 ALA A CA 1
ATOM 683 C C . ALA A 1 84 ? -0.261 3.904 31.377 1.00 44.00 84 ALA A C 1
ATOM 685 O O . ALA A 1 84 ? 0.426 4.375 30.475 1.00 44.00 84 ALA A O 1
ATOM 686 N N . ARG A 1 85 ? -1.548 4.261 31.516 1.00 44.34 85 ARG A N 1
ATOM 687 C CA . ARG A 1 85 ? -2.177 5.340 30.723 1.00 44.34 85 ARG A CA 1
ATOM 688 C C . ARG A 1 85 ? -1.976 6.731 31.331 1.00 44.34 85 ARG A C 1
ATOM 690 O O . ARG A 1 85 ? -2.879 7.557 31.350 1.00 44.34 85 ARG A O 1
ATOM 697 N N . ARG A 1 86 ? -0.766 7.016 31.803 1.00 50.16 86 ARG A N 1
ATOM 698 C CA . ARG A 1 86 ? -0.291 8.393 31.961 1.00 50.16 86 ARG A CA 1
ATOM 699 C C . ARG A 1 86 ? 1.004 8.498 31.168 1.00 50.16 86 ARG A C 1
ATOM 701 O O . ARG A 1 86 ? 2.058 8.091 31.636 1.00 50.16 86 ARG A O 1
ATOM 708 N N . HIS A 1 87 ? 0.850 8.978 29.935 1.00 51.16 87 HIS A N 1
ATOM 709 C CA . HIS A 1 87 ? 1.890 9.217 28.929 1.00 51.16 87 HIS A CA 1
ATOM 710 C C . HIS A 1 87 ? 2.504 7.962 28.292 1.00 51.16 87 HIS A C 1
ATOM 712 O O . HIS A 1 87 ? 3.669 7.630 28.497 1.00 51.16 87 HIS A O 1
ATOM 718 N N . LEU A 1 88 ? 1.718 7.306 27.437 1.00 37.97 88 LEU A N 1
ATOM 719 C CA . LEU A 1 88 ? 2.281 6.597 26.290 1.00 37.97 88 LEU A CA 1
ATOM 720 C C . LEU A 1 88 ? 2.483 7.648 25.181 1.00 37.97 88 LEU A C 1
ATOM 722 O O . LEU A 1 88 ? 1.525 8.378 24.906 1.00 37.97 88 LEU A O 1
ATOM 726 N N . PRO A 1 89 ? 3.671 7.788 24.563 1.00 42.19 89 PRO A N 1
ATOM 727 C CA . PRO A 1 89 ? 3.759 8.536 23.315 1.00 42.19 89 PRO A CA 1
ATOM 728 C C . PRO A 1 89 ? 2.797 7.874 22.323 1.00 42.19 89 PRO A C 1
ATOM 730 O O . PRO A 1 89 ? 2.731 6.643 22.260 1.00 42.19 89 PRO A O 1
ATOM 733 N N . GLN A 1 90 ? 2.011 8.675 21.600 1.00 54.28 90 GLN A N 1
ATOM 734 C CA . GLN A 1 90 ? 1.232 8.163 20.472 1.00 54.28 90 GLN A CA 1
ATOM 735 C C . GLN A 1 90 ? 2.161 7.332 19.572 1.00 54.28 90 GLN A C 1
ATOM 737 O O . GLN A 1 90 ? 3.322 7.727 19.403 1.00 54.28 90 GLN A O 1
ATOM 742 N N . PRO A 1 91 ? 1.695 6.204 19.000 1.00 41.84 91 PRO A N 1
ATOM 743 C CA . PRO A 1 91 ? 2.428 5.581 17.913 1.00 41.84 91 PRO A CA 1
ATOM 744 C C . PRO A 1 91 ? 2.608 6.664 16.857 1.00 41.84 91 PRO A C 1
ATOM 746 O O . PRO A 1 91 ? 1.630 7.251 16.390 1.00 41.84 91 PRO A O 1
ATOM 749 N N . GLN A 1 92 ? 3.863 7.009 16.578 1.00 45.97 92 GLN A N 1
ATOM 750 C CA . GLN A 1 92 ? 4.150 7.927 15.497 1.00 45.97 92 GLN A CA 1
ATOM 751 C C . GLN A 1 92 ? 3.518 7.326 14.248 1.00 45.97 92 GLN A C 1
ATOM 753 O O . GLN A 1 92 ? 3.795 6.177 13.901 1.00 45.97 92 GLN A O 1
ATOM 758 N N . VAL A 1 93 ? 2.637 8.103 13.619 1.00 42.31 93 VAL A N 1
ATOM 759 C CA . VAL A 1 93 ? 2.322 7.955 12.202 1.00 42.31 93 VAL A CA 1
ATOM 760 C C . VAL A 1 93 ? 3.643 7.684 11.498 1.00 42.31 93 VAL A C 1
ATOM 762 O O . VAL A 1 93 ? 4.592 8.454 11.663 1.00 42.31 93 VAL A O 1
ATOM 765 N N . HIS A 1 94 ? 3.725 6.546 10.810 1.00 40.78 94 HIS A N 1
ATOM 766 C CA . HIS A 1 94 ? 4.893 6.204 10.015 1.00 40.78 94 HIS A CA 1
ATOM 767 C C . HIS A 1 94 ? 5.280 7.433 9.185 1.00 40.78 94 HIS A C 1
ATOM 769 O O . HIS A 1 94 ? 4.404 8.017 8.539 1.00 40.78 94 HIS A O 1
ATOM 775 N N . PRO A 1 95 ? 6.545 7.878 9.231 1.00 38.81 95 PRO A N 1
ATOM 776 C CA . PRO A 1 95 ? 6.957 9.007 8.428 1.00 38.81 95 PRO A CA 1
ATOM 777 C C . PRO A 1 95 ? 6.799 8.630 6.959 1.00 38.81 95 PRO A C 1
ATOM 779 O O . PRO A 1 95 ? 7.265 7.580 6.515 1.00 38.81 95 PRO A O 1
ATOM 782 N N . SER A 1 96 ? 6.145 9.516 6.219 1.00 42.78 96 SER A N 1
ATOM 783 C CA . SER A 1 96 ? 6.191 9.596 4.770 1.00 42.78 96 SER A CA 1
ATOM 784 C C . SER A 1 96 ? 7.656 9.562 4.330 1.00 42.78 96 SER A C 1
ATOM 786 O O . SER A 1 96 ? 8.366 10.561 4.423 1.00 42.78 96 SER A O 1
ATOM 788 N N . GLN A 1 97 ? 8.151 8.414 3.880 1.00 42.94 97 GLN A N 1
ATOM 789 C CA . GLN A 1 97 ? 9.428 8.354 3.183 1.00 42.94 97 GLN A CA 1
ATOM 790 C C . GLN A 1 97 ? 9.144 8.550 1.699 1.00 42.94 97 GLN A C 1
ATOM 792 O O . GLN A 1 97 ? 8.715 7.613 1.044 1.00 42.94 97 GLN A O 1
ATOM 797 N N . VAL A 1 98 ? 9.306 9.782 1.208 1.00 38.66 98 VAL A N 1
ATOM 798 C CA . VAL A 1 98 ? 10.402 10.170 0.297 1.00 38.66 98 VAL A CA 1
ATOM 799 C C . VAL A 1 98 ? 10.456 11.703 0.246 1.00 38.66 98 VAL A C 1
ATOM 801 O O . VAL A 1 98 ? 9.733 12.325 -0.520 1.00 38.66 98 VAL A O 1
ATOM 804 N N . GLN A 1 99 ? 11.351 12.307 1.028 1.00 36.41 99 GLN A N 1
ATOM 805 C CA . GLN A 1 99 ? 12.230 13.371 0.532 1.00 36.41 99 GLN A CA 1
ATOM 806 C C . GLN A 1 99 ? 13.349 13.590 1.547 1.00 36.41 99 GLN A C 1
ATOM 808 O O . GLN A 1 99 ? 13.141 14.112 2.639 1.00 36.41 99 GLN A O 1
ATOM 813 N N . GLY A 1 100 ? 14.544 13.118 1.197 1.00 39.31 100 GLY A N 1
ATOM 814 C CA . GLY A 1 100 ? 15.755 13.564 1.865 1.00 39.31 100 GLY A CA 1
ATOM 815 C C . GLY A 1 100 ? 16.041 15.012 1.484 1.00 39.31 100 GLY A C 1
ATOM 816 O O . GLY A 1 100 ? 15.737 15.412 0.361 1.00 39.31 100 GLY A O 1
ATOM 817 N N . LEU A 1 101 ? 16.613 15.761 2.430 1.00 34.03 101 LEU A N 1
ATOM 818 C CA . LEU A 1 101 ? 17.817 16.588 2.279 1.00 34.03 101 LEU A CA 1
ATOM 819 C C . LEU A 1 101 ? 18.061 17.349 3.605 1.00 34.03 101 LEU A C 1
ATOM 821 O O . LEU A 1 101 ? 17.275 18.214 3.971 1.00 34.03 101 LEU A O 1
ATOM 825 N N . TYR A 1 102 ? 19.178 17.001 4.268 1.00 37.97 102 TYR A N 1
ATOM 826 C CA . TYR A 1 102 ? 19.851 17.656 5.414 1.00 37.97 102 TYR A CA 1
ATOM 827 C C . TYR A 1 102 ? 19.082 17.615 6.761 1.00 37.97 102 TYR A C 1
ATOM 829 O O . TYR A 1 102 ? 17.974 18.112 6.878 1.00 37.97 102 TYR A O 1
ATOM 837 N N . SER A 1 103 ? 19.567 16.975 7.829 1.00 33.44 103 SER A N 1
ATOM 838 C CA . SER A 1 103 ? 20.910 17.085 8.407 1.00 33.44 103 SER A CA 1
ATOM 839 C C . SER A 1 103 ? 21.427 15.758 8.970 1.00 33.44 103 SER A C 1
ATOM 841 O O . SER A 1 103 ? 20.671 14.945 9.499 1.00 33.44 103 SER A O 1
ATOM 843 N N . ASN A 1 104 ? 22.741 15.581 8.863 1.00 45.88 104 ASN A N 1
ATOM 844 C CA . ASN A 1 104 ? 23.509 14.502 9.468 1.00 45.88 104 ASN A CA 1
ATOM 845 C C . ASN A 1 104 ? 23.365 14.540 10.998 1.00 45.88 104 ASN A C 1
ATOM 847 O O . ASN A 1 104 ? 23.767 15.522 11.615 1.00 45.88 104 ASN A O 1
ATOM 851 N N . ASP A 1 105 ? 22.841 13.470 11.592 1.00 40.31 105 ASP A N 1
ATOM 852 C CA . ASP A 1 105 ? 23.138 13.115 12.980 1.00 40.31 105 ASP A CA 1
ATOM 853 C C . ASP A 1 105 ? 23.936 11.812 12.927 1.00 40.31 105 ASP A C 1
ATOM 855 O O . ASP A 1 105 ? 23.383 10.723 12.737 1.00 40.31 105 ASP A O 1
ATOM 859 N N . ASP A 1 106 ? 25.254 11.952 13.052 1.00 44.25 106 ASP A N 1
ATOM 860 C CA . ASP A 1 106 ? 26.223 10.873 13.201 1.00 44.25 106 ASP A CA 1
ATOM 861 C C . ASP A 1 106 ? 25.892 10.033 14.441 1.00 44.25 106 ASP A C 1
ATOM 863 O O . ASP A 1 106 ? 26.452 10.202 15.525 1.00 44.25 106 ASP A O 1
ATOM 867 N N . LYS A 1 107 ? 24.983 9.068 14.305 1.00 48.34 107 LYS A N 1
ATOM 868 C CA . LYS A 1 107 ? 24.907 7.957 15.253 1.00 48.34 107 LYS A CA 1
ATOM 869 C C . LYS A 1 107 ? 25.990 6.963 14.878 1.00 48.34 107 LYS A C 1
ATOM 871 O O . LYS A 1 107 ? 25.719 5.937 14.263 1.00 48.34 107 LYS A O 1
ATOM 876 N N . GLN A 1 108 ? 27.220 7.283 15.274 1.00 57.47 108 GLN A N 1
ATOM 877 C CA . GLN A 1 108 ? 28.274 6.284 15.397 1.00 57.47 108 GLN A CA 1
ATOM 878 C C . GLN A 1 108 ? 27.717 5.112 16.213 1.00 57.47 108 GLN A C 1
ATOM 880 O O . GLN A 1 108 ? 27.075 5.315 17.251 1.00 57.47 108 GLN A O 1
ATOM 885 N N . GLU A 1 109 ? 27.907 3.884 15.729 1.00 52.16 109 GLU A N 1
ATOM 886 C CA . GLU A 1 109 ? 27.527 2.689 16.471 1.00 52.16 109 GLU A CA 1
ATOM 887 C C . GLU A 1 109 ? 28.372 2.600 17.746 1.00 52.16 109 GLU A C 1
ATOM 889 O O . GLU A 1 109 ? 29.459 2.033 17.772 1.00 52.16 109 GLU A O 1
ATOM 894 N N . THR A 1 110 ? 27.880 3.214 18.821 1.00 61.97 110 THR A N 1
ATOM 895 C CA . THR A 1 110 ? 28.570 3.210 20.106 1.00 61.97 110 THR A CA 1
ATOM 896 C C . THR A 1 110 ? 28.602 1.793 20.670 1.00 61.97 110 THR A C 1
ATOM 898 O O . THR A 1 110 ? 27.608 1.045 20.622 1.00 61.97 110 THR A O 1
ATOM 901 N N . SER A 1 111 ? 29.773 1.430 21.195 1.00 77.56 111 SER A N 1
ATOM 902 C CA . SER A 1 111 ? 30.057 0.158 21.863 1.00 77.56 111 SER A CA 1
ATOM 903 C C . SER A 1 111 ? 28.989 -0.158 22.919 1.00 77.56 111 SER A C 1
ATOM 905 O O . SER A 1 111 ? 28.446 0.747 23.562 1.00 77.56 111 SER A O 1
ATOM 907 N N . SER A 1 112 ? 28.672 -1.443 23.141 1.00 72.31 112 SER A N 1
ATOM 908 C CA . SER A 1 112 ? 27.655 -1.828 24.137 1.00 72.31 112 SER A CA 1
ATOM 909 C C . SER A 1 112 ? 27.988 -1.305 25.543 1.00 72.31 112 SER A C 1
ATOM 911 O O . SER A 1 112 ? 27.073 -0.963 26.296 1.00 72.31 112 SER A O 1
ATOM 913 N N . GLY A 1 113 ? 29.281 -1.150 25.857 1.00 79.44 113 GLY A N 1
ATOM 914 C CA . GLY A 1 113 ? 29.751 -0.556 27.107 1.00 79.44 113 GLY A CA 1
ATOM 915 C C . GLY A 1 113 ? 29.434 0.937 27.215 1.00 79.44 113 GLY A C 1
ATOM 916 O O . GLY A 1 113 ? 28.980 1.406 28.255 1.00 79.44 113 GLY A O 1
ATOM 917 N N . GLU A 1 114 ? 29.567 1.688 26.125 1.00 78.88 114 GLU A N 1
ATOM 918 C CA . GLU A 1 114 ? 29.266 3.123 26.099 1.00 78.88 114 GLU A CA 1
ATOM 919 C C . GLU A 1 114 ? 27.756 3.388 26.230 1.00 78.88 114 GLU A C 1
ATOM 921 O O . GLU A 1 114 ? 27.321 4.269 26.978 1.00 78.88 114 GLU A O 1
ATOM 926 N N . LYS A 1 115 ? 26.929 2.533 25.613 1.00 79.94 115 LYS A N 1
ATOM 927 C CA . LYS A 1 115 ? 25.466 2.540 25.792 1.00 79.94 115 LYS A CA 1
ATOM 928 C C . LYS A 1 115 ? 25.051 2.250 27.241 1.00 79.94 115 LYS A C 1
ATOM 930 O O . LYS A 1 115 ? 24.054 2.811 27.705 1.00 79.94 115 LYS A O 1
ATOM 935 N N . ALA A 1 116 ? 25.793 1.404 27.960 1.00 82.19 116 ALA A N 1
ATOM 936 C CA . ALA A 1 116 ? 25.543 1.129 29.376 1.00 82.19 116 ALA A CA 1
ATOM 937 C C . ALA A 1 116 ? 25.834 2.363 30.248 1.00 82.19 116 ALA A C 1
ATOM 939 O O . ALA A 1 116 ? 24.974 2.778 31.025 1.00 82.19 116 ALA A O 1
ATOM 940 N N . VAL A 1 117 ? 26.970 3.033 30.027 1.00 88.88 117 VAL A N 1
ATOM 941 C CA . VAL A 1 117 ? 27.341 4.264 30.751 1.00 88.88 117 VAL A CA 1
ATOM 942 C C . VAL A 1 117 ? 26.323 5.388 30.524 1.00 88.88 117 VAL A C 1
ATOM 944 O O . VAL A 1 117 ? 25.948 6.095 31.463 1.00 88.88 117 VAL A O 1
ATOM 947 N N . LEU A 1 118 ? 25.825 5.552 29.294 1.00 84.31 118 LEU A N 1
ATOM 948 C CA . LEU A 1 118 ? 24.789 6.544 28.984 1.00 84.31 118 LEU A CA 1
ATOM 949 C C . LEU A 1 118 ? 23.465 6.249 29.701 1.00 84.31 118 LEU A C 1
ATOM 951 O O . LEU A 1 118 ? 22.821 7.169 30.215 1.00 84.31 118 LEU A O 1
ATOM 955 N N . ARG A 1 119 ? 23.065 4.972 29.780 1.00 83.56 119 ARG A N 1
ATOM 956 C CA . ARG A 1 119 ? 21.881 4.562 30.551 1.00 83.56 119 ARG A CA 1
ATOM 957 C C . ARG A 1 119 ? 22.045 4.859 32.037 1.00 83.56 119 ARG A C 1
ATOM 959 O O . ARG A 1 119 ? 21.106 5.380 32.641 1.00 83.56 119 ARG A O 1
ATOM 966 N N . ASP A 1 120 ? 23.216 4.597 32.605 1.00 87.50 120 ASP A N 1
ATOM 967 C CA . ASP A 1 120 ? 23.482 4.863 34.019 1.00 87.50 120 ASP A CA 1
ATOM 968 C C . ASP A 1 120 ? 23.453 6.359 34.341 1.00 87.50 120 ASP A C 1
ATOM 970 O O . ASP A 1 120 ? 22.781 6.763 35.293 1.00 87.50 120 ASP A O 1
ATOM 974 N N . LYS A 1 121 ? 24.051 7.208 33.496 1.00 92.50 121 LYS A N 1
ATOM 975 C CA . LYS A 1 121 ? 23.945 8.675 33.624 1.00 92.50 121 LYS A CA 1
ATOM 976 C C . LYS A 1 121 ? 22.495 9.158 33.561 1.00 92.50 121 LYS A C 1
ATOM 978 O O . LYS A 1 121 ? 22.076 10.011 34.347 1.00 92.50 121 LYS A O 1
ATOM 983 N N . LEU A 1 122 ? 21.696 8.600 32.654 1.00 89.31 122 LEU A N 1
ATOM 984 C CA . LEU A 1 122 ? 20.287 8.964 32.510 1.00 89.31 122 LEU A CA 1
ATOM 985 C C . LEU A 1 122 ? 19.456 8.515 33.723 1.00 89.31 122 LEU A C 1
ATOM 987 O O . LEU A 1 122 ? 18.584 9.254 34.187 1.00 89.31 122 LEU A O 1
ATOM 991 N N . ASN A 1 123 ? 19.758 7.345 34.286 1.00 85.50 123 ASN A N 1
ATOM 992 C CA . ASN A 1 123 ? 19.150 6.865 35.525 1.00 85.50 123 ASN A CA 1
ATOM 993 C C . ASN A 1 123 ? 19.533 7.738 36.726 1.00 85.50 123 ASN A C 1
ATOM 995 O O . ASN A 1 123 ? 18.660 8.083 37.527 1.00 85.50 123 ASN A O 1
ATOM 999 N N . GLN A 1 124 ? 20.796 8.157 36.825 1.00 89.38 124 GLN A N 1
ATOM 1000 C CA . GLN A 1 124 ? 21.252 9.106 37.842 1.00 89.38 124 GLN A CA 1
ATOM 1001 C C . GLN A 1 124 ? 20.515 10.447 37.722 1.00 89.38 124 GLN A C 1
ATOM 1003 O O . GLN A 1 124 ? 19.970 10.928 38.714 1.00 89.38 124 GLN A O 1
ATOM 1008 N N . SER A 1 125 ? 20.379 10.996 36.509 1.00 90.19 125 SER A N 1
ATOM 1009 C CA . SER A 1 125 ? 19.616 12.230 36.263 1.00 90.19 125 SER A CA 1
ATOM 1010 C C . SER A 1 125 ? 18.140 12.094 36.655 1.00 90.19 125 SER A C 1
ATOM 1012 O O . SER A 1 125 ? 17.585 12.962 37.328 1.00 90.19 125 SER A O 1
ATOM 1014 N N . ARG A 1 126 ? 17.489 10.977 36.301 1.00 86.62 126 ARG A N 1
ATOM 1015 C CA . ARG A 1 126 ? 16.101 10.696 36.711 1.00 86.62 126 ARG A CA 1
ATOM 1016 C C . ARG A 1 126 ? 15.962 10.612 38.227 1.00 86.62 126 ARG A C 1
ATOM 1018 O O . ARG A 1 126 ? 15.010 11.161 38.780 1.00 86.62 126 ARG A O 1
ATOM 1025 N N . LYS A 1 127 ? 16.910 9.954 38.899 1.00 90.88 127 LYS A N 1
ATOM 1026 C CA . LYS A 1 127 ? 16.941 9.863 40.362 1.00 90.88 127 LYS A CA 1
ATOM 1027 C C . LYS A 1 127 ? 17.096 11.250 40.985 1.00 90.88 127 LYS A C 1
ATOM 1029 O O . LYS A 1 127 ? 16.349 11.575 41.901 1.00 90.88 127 LYS A O 1
ATOM 1034 N N . GLN A 1 128 ? 17.973 12.088 40.438 1.00 90.88 128 GLN A N 1
ATOM 1035 C CA . GLN A 1 128 ? 18.159 13.466 40.888 1.00 90.88 128 GLN A CA 1
ATOM 1036 C C . GLN A 1 128 ? 16.891 14.308 40.702 1.00 90.88 128 GLN A C 1
ATOM 1038 O O . GLN A 1 128 ? 16.450 14.943 41.654 1.00 90.88 128 GLN A O 1
ATOM 1043 N N . LYS A 1 129 ? 16.232 14.241 39.537 1.00 89.06 129 LYS A N 1
ATOM 1044 C CA . LYS A 1 129 ? 14.951 14.932 39.293 1.00 89.06 129 LYS A CA 1
ATOM 1045 C C . LYS A 1 129 ? 13.852 14.485 40.256 1.00 89.06 129 LYS A C 1
ATOM 1047 O O . LYS A 1 129 ? 13.095 15.314 40.746 1.00 89.06 129 LYS A O 1
ATOM 1052 N N . ARG A 1 130 ? 13.781 13.186 40.567 1.00 87.88 130 ARG A N 1
ATOM 1053 C CA . ARG A 1 130 ? 12.821 12.648 41.542 1.00 87.88 130 ARG A CA 1
ATOM 1054 C C . ARG A 1 130 ? 13.090 13.172 42.954 1.00 87.88 130 ARG A C 1
ATOM 1056 O O . ARG A 1 130 ? 12.143 13.516 43.650 1.00 87.88 130 ARG A O 1
ATOM 1063 N N . ILE A 1 131 ? 14.359 13.248 43.360 1.00 91.25 131 ILE A N 1
ATOM 1064 C CA . ILE A 1 131 ? 14.758 13.803 44.662 1.00 91.25 131 ILE A CA 1
ATOM 1065 C C . ILE A 1 131 ? 14.446 15.303 44.724 1.00 91.25 131 ILE A C 1
ATOM 1067 O O . ILE A 1 131 ? 13.900 15.756 45.723 1.00 91.25 131 ILE A O 1
ATOM 1071 N N . MET A 1 132 ? 14.731 16.058 43.658 1.00 90.00 132 MET A N 1
ATOM 1072 C CA . MET A 1 132 ? 14.401 17.485 43.583 1.00 90.00 132 MET A CA 1
ATOM 1073 C C . MET A 1 132 ? 12.892 17.720 43.663 1.00 90.00 132 MET A C 1
ATOM 1075 O O . MET A 1 132 ? 12.453 18.459 44.529 1.00 90.00 132 MET A O 1
ATOM 1079 N N . SER A 1 133 ? 12.091 17.001 42.872 1.00 91.31 133 SER A N 1
ATOM 1080 C CA . SER A 1 133 ? 10.627 17.115 42.917 1.00 91.31 133 SER A CA 1
ATOM 1081 C C . SER A 1 133 ? 10.044 16.744 44.284 1.00 91.31 133 SER A C 1
ATOM 1083 O O . SER A 1 133 ? 9.133 17.416 44.757 1.00 91.31 133 SER A O 1
ATOM 1085 N N . ALA A 1 134 ? 10.574 15.710 44.948 1.00 87.44 134 ALA A N 1
ATOM 1086 C CA . ALA A 1 134 ? 10.155 15.364 46.305 1.00 87.44 134 ALA A CA 1
ATOM 1087 C C . ALA A 1 134 ? 10.530 16.457 47.319 1.00 87.44 134 ALA A C 1
ATOM 1089 O O . ALA A 1 134 ? 9.766 16.725 48.244 1.00 87.44 134 ALA A O 1
ATOM 1090 N N . ARG A 1 135 ? 11.693 17.096 47.141 1.00 90.62 135 ARG A N 1
ATOM 1091 C CA . ARG A 1 135 ? 12.136 18.215 47.977 1.00 90.62 135 ARG A CA 1
ATOM 1092 C C . ARG A 1 135 ? 11.247 19.440 47.786 1.00 90.62 135 ARG A C 1
ATOM 1094 O O . ARG A 1 135 ? 10.854 20.035 48.782 1.00 90.62 135 ARG A O 1
ATOM 1101 N N . ASP A 1 136 ? 10.921 19.778 46.544 1.00 85.75 136 ASP A N 1
ATOM 1102 C CA . ASP A 1 136 ? 10.069 20.919 46.210 1.00 85.75 136 ASP A CA 1
ATOM 1103 C C . ASP A 1 136 ? 8.646 20.694 46.743 1.00 85.75 136 ASP A C 1
ATOM 1105 O O . ASP A 1 136 ? 8.122 21.544 47.448 1.00 85.75 136 ASP A O 1
ATOM 1109 N N . ALA A 1 137 ? 8.081 19.490 46.584 1.00 85.81 137 ALA A N 1
ATOM 1110 C CA . ALA A 1 137 ? 6.777 19.147 47.162 1.00 85.81 137 ALA A CA 1
ATOM 1111 C C . ALA A 1 137 ? 6.759 19.207 48.704 1.00 85.81 137 ALA A C 1
ATOM 1113 O O . ALA A 1 137 ? 5.779 19.642 49.309 1.00 85.81 137 ALA A O 1
ATOM 1114 N N . ALA A 1 138 ? 7.840 18.777 49.365 1.00 86.81 138 ALA A N 1
ATOM 1115 C CA . ALA A 1 138 ? 7.966 18.895 50.817 1.00 86.81 138 ALA A CA 1
ATOM 1116 C C . ALA A 1 138 ? 8.118 20.360 51.262 1.00 86.81 138 ALA A C 1
ATOM 1118 O O . ALA A 1 138 ? 7.592 20.747 52.309 1.00 86.81 138 ALA A O 1
ATOM 1119 N N . PHE A 1 139 ? 8.817 21.172 50.466 1.00 84.50 139 PHE A N 1
ATOM 1120 C CA . PHE A 1 139 ? 8.947 22.606 50.689 1.00 84.50 139 PHE A CA 1
ATOM 1121 C C . PHE A 1 139 ? 7.592 23.305 50.545 1.00 84.50 139 PHE A C 1
ATOM 1123 O O . PHE A 1 139 ? 7.201 24.014 51.472 1.00 84.50 139 PHE A O 1
ATOM 1130 N N . ASP A 1 140 ? 6.843 23.016 49.480 1.00 80.25 140 ASP A N 1
ATOM 1131 C CA . ASP A 1 140 ? 5.494 23.534 49.231 1.00 80.25 140 ASP A CA 1
ATOM 1132 C C . ASP A 1 140 ? 4.542 23.189 50.382 1.00 80.25 140 ASP A C 1
ATOM 1134 O O . ASP A 1 140 ? 3.879 24.070 50.927 1.00 80.25 140 ASP A O 1
ATOM 1138 N N . TYR A 1 141 ? 4.556 21.937 50.857 1.00 81.81 141 TYR A N 1
ATOM 1139 C CA . TYR A 1 141 ? 3.769 21.519 52.024 1.00 81.81 141 TYR A CA 1
ATOM 1140 C C . TYR A 1 141 ? 4.144 22.293 53.301 1.00 81.81 141 TYR A C 1
ATOM 1142 O O . TYR A 1 141 ? 3.286 22.665 54.105 1.00 81.81 141 TYR A O 1
ATOM 1150 N N . SER A 1 142 ? 5.438 22.555 53.506 1.00 85.00 142 SER A N 1
ATOM 1151 C CA . SER A 1 142 ? 5.914 23.318 54.666 1.00 85.00 142 SER A CA 1
ATOM 1152 C C . SER A 1 142 ? 5.581 24.814 54.578 1.00 85.00 142 SER A C 1
ATOM 1154 O O . SER A 1 142 ? 5.302 25.438 55.605 1.00 85.00 142 SER A O 1
ATOM 1156 N N . MET A 1 143 ? 5.580 25.374 53.364 1.00 80.12 143 MET A N 1
ATOM 1157 C CA . MET A 1 143 ? 5.216 26.761 53.080 1.00 80.12 143 MET A CA 1
ATOM 1158 C C . MET A 1 143 ? 3.719 26.979 53.265 1.00 80.12 143 MET A C 1
ATOM 1160 O O . MET A 1 143 ? 3.345 27.906 53.977 1.00 80.12 143 MET A O 1
ATOM 1164 N N . GLU A 1 144 ? 2.880 26.081 52.744 1.00 73.25 144 GLU A N 1
ATOM 1165 C CA . GLU A 1 144 ? 1.420 26.112 52.917 1.00 73.25 144 GLU A CA 1
ATOM 1166 C C . GLU A 1 144 ? 1.025 26.049 54.408 1.00 73.25 144 GLU A C 1
ATOM 1168 O O . GLU A 1 144 ? 0.050 26.665 54.835 1.00 73.25 144 GLU A O 1
ATOM 1173 N N . ARG A 1 145 ? 1.830 25.378 55.250 1.00 75.69 145 ARG A N 1
ATOM 1174 C CA . ARG A 1 145 ? 1.629 25.366 56.709 1.00 75.69 145 ARG A CA 1
ATOM 1175 C C . ARG A 1 145 ? 1.961 26.702 57.386 1.00 75.69 145 ARG A C 1
ATOM 1177 O O . ARG A 1 145 ? 1.332 27.033 58.389 1.00 75.69 145 ARG A O 1
ATOM 1184 N N . LYS A 1 146 ? 2.975 27.432 56.909 1.00 73.44 146 LYS A N 1
ATOM 1185 C CA . LYS A 1 146 ? 3.415 28.713 57.501 1.00 73.44 146 LYS A CA 1
ATOM 1186 C C . LYS A 1 146 ? 2.653 29.918 56.948 1.00 73.44 146 LYS A C 1
ATOM 1188 O O . LYS A 1 146 ? 2.455 30.883 57.679 1.00 73.44 146 LYS A O 1
ATOM 1193 N N . TYR A 1 147 ? 2.220 29.845 55.696 1.00 69.50 147 TYR A N 1
ATOM 1194 C CA . TYR A 1 147 ? 1.480 30.884 54.993 1.00 69.50 147 TYR A CA 1
ATOM 1195 C C . TYR A 1 147 ? 0.267 30.234 54.319 1.00 69.50 147 TYR A C 1
ATOM 1197 O O . TYR A 1 147 ? 0.376 29.785 53.178 1.00 69.50 147 TYR A O 1
ATOM 1205 N N . PRO A 1 148 ? -0.881 30.127 55.013 1.00 64.19 148 PRO A N 1
ATOM 1206 C CA . PRO A 1 148 ? -2.088 29.618 54.385 1.00 64.19 148 PRO A CA 1
ATOM 1207 C C . PRO A 1 148 ? -2.495 30.577 53.262 1.00 64.19 148 PRO A C 1
ATOM 1209 O O . PRO A 1 148 ? -2.760 31.756 53.505 1.00 64.19 148 PRO A O 1
ATOM 1212 N N . SER A 1 149 ? -2.512 30.062 52.037 1.00 60.62 149 SER A N 1
ATOM 1213 C CA . SER A 1 149 ? -3.002 30.742 50.839 1.00 60.62 149 SER A CA 1
ATOM 1214 C C . SER A 1 149 ? -4.409 31.320 51.072 1.00 60.62 149 SER A C 1
ATOM 1216 O O . SER A 1 149 ? -5.252 30.727 51.761 1.00 60.62 149 SER A O 1
ATOM 1218 N N . THR A 1 150 ? -4.659 32.522 50.544 1.00 60.91 150 THR A N 1
ATOM 1219 C CA . THR A 1 150 ? -5.956 33.210 50.630 1.00 60.91 150 THR A CA 1
ATOM 1220 C C . THR A 1 150 ? -7.060 32.372 49.975 1.00 60.91 150 THR A C 1
ATOM 1222 O O . THR A 1 150 ? -6.820 31.624 49.031 1.00 60.91 150 THR A O 1
ATOM 1225 N N . GLN A 1 151 ? -8.293 32.502 50.477 1.00 56.22 151 GLN A N 1
ATOM 1226 C CA . GLN A 1 151 ? -9.469 31.689 50.106 1.00 56.22 151 GLN A CA 1
ATOM 1227 C C . GLN A 1 151 ? -9.676 31.516 48.586 1.00 56.22 151 GLN A C 1
ATOM 1229 O O . GLN A 1 151 ? -10.075 30.445 48.139 1.00 56.22 151 GLN A O 1
ATOM 1234 N N . HIS A 1 152 ? -9.289 32.517 47.794 1.00 51.78 152 HIS A N 1
ATOM 1235 C CA . HIS A 1 152 ? -9.395 32.528 46.334 1.00 51.78 152 HIS A CA 1
ATOM 1236 C C . HIS A 1 152 ? -8.578 31.432 45.612 1.00 51.78 152 HIS A C 1
ATOM 1238 O O . HIS A 1 152 ? -8.924 31.040 44.496 1.00 51.78 152 HIS A O 1
ATOM 1244 N N . GLU A 1 153 ? -7.491 30.933 46.215 1.00 54.12 153 GLU A N 1
ATOM 1245 C CA . GLU A 1 153 ? -6.686 29.830 45.659 1.00 54.12 153 GLU A CA 1
ATOM 1246 C C . GLU A 1 153 ? -7.226 28.447 46.049 1.00 54.12 153 GLU A C 1
ATOM 1248 O O . GLU A 1 153 ? -6.997 27.472 45.329 1.00 54.12 153 GLU A O 1
ATOM 1253 N N . LYS A 1 154 ? -7.988 28.358 47.149 1.00 53.78 154 LYS A N 1
ATOM 1254 C CA . LYS A 1 154 ? -8.667 27.126 47.576 1.00 53.78 154 LYS A CA 1
ATOM 1255 C C . LYS A 1 154 ? -9.883 26.833 46.705 1.00 53.78 154 LYS A C 1
ATOM 1257 O O . LYS A 1 154 ? -10.003 25.715 46.219 1.00 53.78 154 LYS A O 1
ATOM 1262 N N . GLU A 1 155 ? -10.683 27.852 46.391 1.00 53.47 155 GLU A N 1
ATOM 1263 C CA . GLU A 1 155 ? -11.836 27.729 45.484 1.00 53.47 155 GLU A CA 1
ATOM 1264 C C . GLU A 1 155 ? -11.417 27.222 44.091 1.00 53.47 155 GLU A C 1
ATOM 1266 O O . GLU A 1 155 ? -12.035 26.314 43.543 1.00 53.47 155 GLU A O 1
ATOM 1271 N N . LYS A 1 156 ? -10.286 27.702 43.552 1.00 51.00 156 LYS A N 1
ATOM 1272 C CA . LYS A 1 156 ? -9.740 27.205 42.273 1.00 51.00 156 LYS A CA 1
ATOM 1273 C C . LYS A 1 156 ? -9.242 25.757 42.319 1.00 51.00 156 LYS A C 1
ATOM 1275 O O . LYS A 1 156 ? -9.271 25.084 41.289 1.00 51.00 156 LYS A O 1
ATOM 1280 N N . LYS A 1 157 ? -8.741 25.282 43.466 1.00 50.38 157 LYS A N 1
ATOM 1281 C CA . LYS A 1 157 ? -8.344 23.872 43.644 1.00 50.38 157 LYS A CA 1
ATOM 1282 C C . LYS A 1 157 ? -9.581 22.975 43.790 1.00 50.38 157 LYS A C 1
ATOM 1284 O O . LYS A 1 157 ? -9.621 21.912 43.178 1.00 50.38 157 LYS A O 1
ATOM 1289 N N . GLU A 1 158 ? -10.609 23.431 44.506 1.00 50.88 158 GLU A N 1
ATOM 1290 C CA . GLU A 1 158 ? -11.872 22.704 44.713 1.00 50.88 158 GLU A CA 1
ATOM 1291 C C . GLU A 1 158 ? -12.707 22.580 43.425 1.00 50.88 158 GLU A C 1
ATOM 1293 O O . GLU A 1 158 ? -13.266 21.519 43.156 1.00 50.88 158 GLU A O 1
ATOM 1298 N N . GLU A 1 159 ? -12.704 23.593 42.550 1.00 52.69 159 GLU A N 1
ATOM 1299 C CA . GLU A 1 159 ? -13.326 23.503 41.217 1.00 52.69 159 GLU A CA 1
ATOM 1300 C C . GLU A 1 159 ? -12.681 22.431 40.314 1.00 52.69 159 GLU A C 1
ATOM 1302 O O . GLU A 1 159 ? -13.329 21.907 39.402 1.00 52.69 159 GLU A O 1
ATOM 1307 N N . GLN A 1 160 ? -11.415 22.074 40.558 1.00 50.03 160 GLN A N 1
ATOM 1308 C CA . GLN A 1 160 ? -10.673 21.081 39.771 1.00 50.03 160 GLN A CA 1
ATOM 1309 C C . GLN A 1 160 ? -10.715 19.664 40.369 1.00 50.03 160 GLN A C 1
ATOM 1311 O O . GLN A 1 160 ? -10.477 18.692 39.646 1.00 50.03 160 GLN A O 1
ATOM 1316 N N . GLU A 1 161 ? -11.080 19.516 41.643 1.00 53.00 161 GLU A N 1
ATOM 1317 C CA . GLU A 1 161 ? -11.225 18.235 42.350 1.00 53.00 161 GLU A CA 1
ATOM 1318 C C . GLU A 1 161 ? -12.696 17.794 42.446 1.00 53.00 161 GLU A C 1
ATOM 1320 O O . GLU A 1 161 ? -13.207 17.444 43.504 1.00 53.00 161 GLU A O 1
ATOM 1325 N N . GLN A 1 162 ? -13.412 17.762 41.317 1.00 60.53 162 GLN A N 1
ATOM 1326 C CA . GLN A 1 162 ? -14.748 17.157 41.294 1.00 60.53 162 GLN A CA 1
ATOM 1327 C C . GLN A 1 162 ? -14.670 15.674 41.693 1.00 60.53 162 GLN A C 1
ATOM 1329 O O . GLN A 1 162 ? -13.982 14.872 41.045 1.00 60.53 162 GLN A O 1
ATOM 1334 N N . GLU A 1 163 ? -15.386 15.315 42.761 1.00 63.22 163 GLU A N 1
ATOM 1335 C CA . GLU A 1 163 ? -15.405 13.965 43.316 1.00 63.22 163 GLU A CA 1
ATOM 1336 C C . GLU A 1 163 ? -15.815 12.944 42.248 1.00 63.22 163 GLU A C 1
ATOM 1338 O O . GLU A 1 163 ? -16.840 13.061 41.571 1.00 63.22 163 GLU A O 1
ATOM 1343 N N . ARG A 1 164 ? -14.974 11.922 42.060 1.00 67.62 164 ARG A N 1
ATOM 1344 C CA . ARG A 1 164 ? -15.267 10.844 41.114 1.00 67.62 164 ARG A CA 1
ATOM 1345 C C . ARG A 1 164 ? -16.364 9.969 41.720 1.00 67.62 164 ARG A C 1
ATOM 1347 O O . ARG A 1 164 ? -16.131 9.413 42.797 1.00 67.62 164 ARG A O 1
ATOM 1354 N N . PRO A 1 165 ? -17.511 9.802 41.043 1.00 74.75 165 PRO A N 1
ATOM 1355 C CA . PRO A 1 165 ? -18.621 9.042 41.595 1.00 74.75 165 PRO A CA 1
ATOM 1356 C C . PRO A 1 165 ? -18.198 7.589 41.825 1.00 74.75 165 PRO A C 1
ATOM 1358 O O . PRO A 1 165 ? -17.517 6.984 40.991 1.00 74.75 165 PRO A O 1
ATOM 1361 N N . ARG A 1 166 ? -18.586 7.027 42.972 1.00 75.50 166 ARG A N 1
ATOM 1362 C CA . ARG A 1 166 ? -18.195 5.676 43.409 1.00 75.50 166 ARG A CA 1
ATOM 1363 C C . ARG A 1 166 ? -19.239 4.621 43.038 1.00 75.50 166 ARG A C 1
ATOM 1365 O O . ARG A 1 166 ? -18.932 3.431 43.082 1.00 75.50 166 ARG A O 1
ATOM 1372 N N . SER A 1 167 ? -20.454 5.031 42.657 1.00 87.75 167 SER A N 1
ATOM 1373 C CA . SER A 1 167 ? -21.564 4.135 42.301 1.00 87.75 167 SER A CA 1
ATOM 1374 C C . SER A 1 167 ? -22.257 4.497 40.977 1.00 87.75 167 SER A C 1
ATOM 1376 O O . SER A 1 167 ? -22.238 5.642 40.536 1.00 87.75 167 SER A O 1
ATOM 1378 N N . ILE A 1 168 ? -22.919 3.521 40.342 1.00 88.69 168 ILE A N 1
ATOM 1379 C CA . ILE A 1 168 ? -23.659 3.711 39.075 1.00 88.69 168 ILE A CA 1
ATOM 1380 C C . ILE A 1 168 ? -24.825 4.701 39.224 1.00 88.69 168 ILE A C 1
ATOM 1382 O O . ILE A 1 168 ? -25.072 5.498 38.322 1.00 88.69 168 ILE A O 1
ATOM 1386 N N . ALA A 1 169 ? -25.516 4.690 40.367 1.00 88.69 169 ALA A N 1
ATOM 1387 C CA . ALA A 1 169 ? -26.595 5.639 40.644 1.00 88.69 169 ALA A CA 1
ATOM 1388 C C . ALA A 1 169 ? -26.067 7.079 40.768 1.00 88.69 169 ALA A C 1
ATOM 1390 O O . ALA A 1 169 ? -26.666 8.014 40.246 1.00 88.69 169 ALA A O 1
ATOM 1391 N N . GLU A 1 170 ? -24.907 7.246 41.400 1.00 89.12 170 GLU A N 1
ATOM 1392 C CA . GLU A 1 170 ? -24.220 8.532 41.542 1.00 89.12 170 GLU A CA 1
ATOM 1393 C C . GLU A 1 170 ? -23.680 9.046 40.198 1.00 89.12 170 GLU A C 1
ATOM 1395 O O . GLU A 1 170 ? -23.783 10.236 39.919 1.00 89.12 170 GLU A O 1
ATOM 1400 N N . ILE A 1 171 ? -23.213 8.152 39.311 1.00 90.81 171 ILE A N 1
ATOM 1401 C CA . ILE A 1 171 ? -22.901 8.491 37.909 1.00 90.81 171 ILE A CA 1
ATOM 1402 C C . ILE A 1 171 ? -24.147 9.038 37.202 1.00 90.81 171 ILE A C 1
ATOM 1404 O O . ILE A 1 171 ? -24.047 10.031 36.484 1.00 90.81 171 ILE A O 1
ATOM 1408 N N . GLY A 1 172 ? -25.313 8.420 37.414 1.00 94.38 172 GLY A N 1
ATOM 1409 C CA . GLY A 1 172 ? -26.581 8.883 36.847 1.00 94.38 172 GLY A CA 1
ATOM 1410 C C . GLY A 1 172 ? -26.980 10.278 37.336 1.00 94.38 172 GLY A C 1
ATOM 1411 O O . GLY A 1 172 ? -27.319 11.135 36.524 1.00 94.38 172 GLY A O 1
ATOM 1412 N N . LEU A 1 173 ? -26.884 10.533 38.645 1.00 93.00 173 LEU A N 1
ATOM 1413 C CA . LEU A 1 173 ? -27.202 11.840 39.234 1.00 93.00 173 LEU A CA 1
ATOM 1414 C C . LEU A 1 173 ? -26.246 12.939 38.753 1.00 93.00 173 LEU A C 1
ATOM 1416 O O . LEU A 1 173 ? -26.700 14.004 38.337 1.00 93.00 173 LEU A O 1
ATOM 1420 N N . LEU A 1 174 ? -24.941 12.653 38.735 1.00 91.50 174 LEU A N 1
ATOM 1421 C CA . LEU A 1 174 ? -23.924 13.574 38.228 1.00 91.50 174 LEU A CA 1
ATOM 1422 C C . LEU A 1 174 ? -24.114 13.861 36.731 1.00 91.50 174 LEU A C 1
ATOM 1424 O O . LEU A 1 174 ? -23.915 14.987 36.275 1.00 91.50 174 LEU A O 1
ATOM 1428 N N . ALA A 1 175 ? -24.501 12.849 35.948 1.00 93.38 175 ALA A N 1
ATOM 1429 C CA . ALA A 1 175 ? -24.814 13.026 34.536 1.00 93.38 175 ALA A CA 1
ATOM 1430 C C . ALA A 1 175 ? -26.033 13.939 34.343 1.00 93.38 175 ALA A C 1
ATOM 1432 O O . ALA A 1 175 ? -25.966 14.864 33.537 1.00 93.38 175 ALA A O 1
ATOM 1433 N N . GLU A 1 176 ? -27.114 13.737 35.100 1.00 93.75 176 GLU A N 1
ATOM 1434 C CA . GLU A 1 176 ? -28.328 14.558 35.009 1.00 93.75 176 GLU A CA 1
ATOM 1435 C C . GLU A 1 176 ? -28.074 16.017 35.421 1.00 93.75 176 GLU A C 1
ATOM 1437 O O . GLU A 1 176 ? -28.569 16.947 34.781 1.00 93.75 176 GLU A O 1
ATOM 1442 N N . GLU A 1 177 ? -27.260 16.240 36.456 1.00 93.69 177 GLU A N 1
ATOM 1443 C CA . GLU A 1 177 ? -26.829 17.579 36.864 1.00 93.69 177 GLU A CA 1
ATOM 1444 C C . GLU A 1 177 ? -26.028 18.282 35.763 1.00 93.69 177 GLU A C 1
ATOM 1446 O O . GLU A 1 177 ? -26.372 19.402 35.375 1.00 93.69 177 GLU A O 1
ATOM 1451 N N . ARG A 1 178 ? -25.047 17.597 35.163 1.00 91.69 178 ARG A N 1
ATOM 1452 C CA . ARG A 1 178 ? -24.280 18.133 34.028 1.00 91.69 178 ARG A CA 1
ATOM 1453 C C . ARG A 1 178 ? -25.141 18.376 3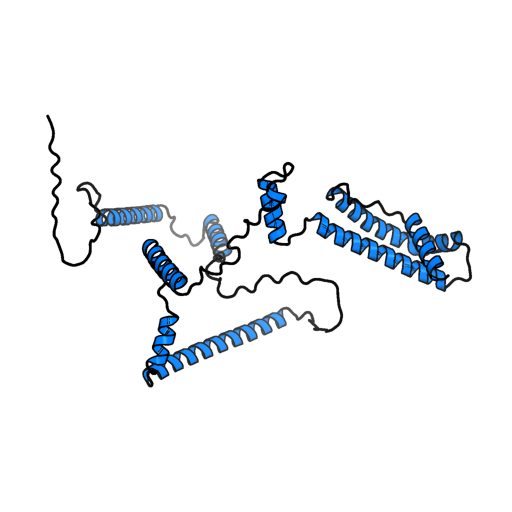2.791 1.00 91.69 178 ARG A C 1
ATOM 1455 O O . ARG A 1 178 ? -24.923 19.358 32.086 1.00 91.69 178 ARG A O 1
ATOM 1462 N N . ILE A 1 179 ? -26.131 17.524 32.515 1.00 93.94 179 ILE A N 1
ATOM 1463 C CA . ILE A 1 179 ? -27.085 17.734 31.414 1.00 93.94 179 ILE A CA 1
ATOM 1464 C C . ILE A 1 179 ? -27.917 18.995 31.672 1.00 93.94 179 ILE A C 1
ATOM 1466 O O . ILE A 1 179 ? -28.120 19.787 30.750 1.00 93.94 179 ILE A O 1
ATOM 1470 N N . ARG A 1 180 ? -28.380 19.214 32.909 1.00 94.56 180 ARG A N 1
ATOM 1471 C CA . ARG A 1 180 ? -29.141 20.412 33.293 1.00 94.56 180 ARG A CA 1
ATOM 1472 C C . ARG A 1 180 ? -28.301 21.678 33.165 1.00 94.56 180 ARG A C 1
ATOM 1474 O O . ARG A 1 180 ? -28.770 22.652 32.583 1.00 94.56 180 ARG A O 1
ATOM 1481 N N . GLU A 1 181 ? -27.062 21.645 33.643 1.00 94.88 181 GLU A N 1
ATOM 1482 C CA . GLU A 1 181 ? -26.117 22.754 33.506 1.00 94.88 181 GLU A CA 1
ATOM 1483 C C . GLU A 1 181 ? -25.813 23.050 32.028 1.00 94.88 181 GLU A C 1
ATOM 1485 O O . GLU A 1 181 ? -25.853 24.201 31.596 1.00 94.88 181 GLU A O 1
ATOM 1490 N N . ALA A 1 182 ? -25.588 22.014 31.213 1.00 92.06 182 ALA A N 1
ATOM 1491 C CA . ALA A 1 182 ? -25.332 22.169 29.786 1.00 92.06 182 ALA A CA 1
ATOM 1492 C C . ALA A 1 182 ? -26.547 22.715 29.010 1.00 92.06 182 ALA A C 1
ATOM 1494 O O . ALA A 1 182 ? -26.373 23.494 28.071 1.00 92.06 182 ALA A O 1
ATOM 1495 N N . LYS A 1 183 ? -27.775 22.359 29.421 1.00 92.00 183 LYS A N 1
ATOM 1496 C CA . LYS A 1 183 ? -29.020 22.966 28.916 1.00 92.00 183 LYS A CA 1
ATOM 1497 C C . LYS A 1 183 ? -29.131 24.433 29.314 1.00 92.00 183 LYS A C 1
ATOM 1499 O O . LYS A 1 183 ? -29.420 25.253 28.453 1.00 92.00 183 LYS A O 1
ATOM 1504 N N . ALA A 1 184 ? -28.857 24.769 30.576 1.00 94.75 184 ALA A N 1
ATOM 1505 C CA . ALA A 1 184 ? -28.891 26.151 31.057 1.00 94.75 184 ALA A CA 1
ATOM 1506 C C . ALA A 1 184 ? -27.878 27.047 30.323 1.00 94.75 184 ALA A C 1
ATOM 1508 O O . ALA A 1 184 ? -28.163 28.207 30.046 1.00 94.75 184 ALA A O 1
ATOM 1509 N N . LYS A 1 185 ? -26.720 26.490 29.955 1.00 93.31 185 LYS A N 1
ATOM 1510 C CA . LYS A 1 185 ? -25.686 27.172 29.164 1.00 93.31 185 LYS A CA 1
ATOM 1511 C C . LYS A 1 185 ? -25.981 27.226 27.654 1.00 93.31 185 LYS A C 1
ATOM 1513 O O . LYS A 1 185 ? -25.190 27.808 26.919 1.00 93.31 185 LYS A O 1
ATOM 1518 N N . GLY A 1 186 ? -27.070 26.617 27.173 1.00 91.75 186 GLY A N 1
ATOM 1519 C CA . GLY A 1 186 ? -27.450 26.643 25.753 1.00 91.75 186 GLY A CA 1
ATOM 1520 C C . GLY A 1 186 ? -26.569 25.788 24.830 1.00 91.75 186 GLY A C 1
ATOM 1521 O O . GLY A 1 186 ? -26.618 25.934 23.610 1.00 91.75 186 GLY A O 1
ATOM 1522 N N . TYR A 1 187 ? -25.770 24.850 25.362 1.00 88.81 187 TYR A N 1
ATOM 1523 C CA . TYR A 1 187 ? -24.912 23.989 24.527 1.00 88.81 187 TYR A CA 1
ATOM 1524 C C . TYR A 1 187 ? -25.708 23.090 23.564 1.00 88.81 187 TYR A C 1
ATOM 1526 O O . TYR A 1 187 ? -25.172 22.638 22.553 1.00 88.81 187 TYR A O 1
ATOM 1534 N N . PHE A 1 188 ? -26.989 22.839 23.856 1.00 86.38 188 PHE A N 1
ATOM 1535 C CA . PHE A 1 188 ? -27.881 22.036 23.015 1.00 86.38 188 PHE A CA 1
ATOM 1536 C C . PHE A 1 188 ? -28.581 22.831 21.899 1.00 86.38 188 PHE A C 1
ATOM 1538 O O . PHE A 1 188 ? -29.304 22.240 21.090 1.00 86.38 188 PHE A O 1
ATOM 1545 N N . ASP A 1 189 ? -28.379 24.145 21.821 1.00 85.94 189 ASP A N 1
ATOM 1546 C CA . ASP A 1 189 ? -29.016 24.965 20.788 1.00 85.94 189 ASP A CA 1
ATOM 1547 C C . ASP A 1 189 ? -28.236 24.892 19.464 1.00 85.94 189 ASP A C 1
ATOM 1549 O O . ASP A 1 189 ? -28.839 24.801 18.395 1.00 85.94 189 ASP A O 1
ATOM 1553 N N . ASN A 1 190 ? -26.903 24.768 19.530 1.00 82.81 190 ASN A N 1
ATOM 1554 C CA . ASN A 1 190 ? -26.001 24.692 18.373 1.00 82.81 190 ASN A CA 1
ATOM 1555 C C . ASN A 1 190 ? -25.226 23.361 18.302 1.00 82.81 190 ASN A C 1
ATOM 1557 O O . ASN A 1 190 ? -23.994 23.347 18.291 1.00 82.81 190 ASN A O 1
ATOM 1561 N N . LEU A 1 191 ? -25.923 22.216 18.240 1.00 85.62 191 LEU A N 1
ATOM 1562 C CA . LEU A 1 191 ? -25.236 20.941 17.981 1.00 85.62 191 LEU A CA 1
ATOM 1563 C C . LEU A 1 191 ? -24.771 20.850 16.526 1.00 85.62 191 LEU A C 1
ATOM 1565 O O . LEU A 1 191 ? -25.540 21.080 15.586 1.00 85.62 191 LEU A O 1
ATOM 1569 N N . ALA A 1 192 ? -23.531 20.400 16.339 1.00 81.31 192 ALA A N 1
ATOM 1570 C CA . ALA A 1 192 ? -23.027 20.010 15.033 1.00 81.31 192 ALA A CA 1
ATOM 1571 C C . ALA A 1 192 ? -23.900 18.876 14.463 1.00 81.31 192 ALA A C 1
ATOM 1573 O O . ALA A 1 192 ? -23.897 17.761 14.975 1.00 81.31 192 ALA A O 1
ATOM 1574 N N . GLY A 1 193 ? -24.675 19.177 13.416 1.00 78.69 193 GLY A N 1
ATOM 1575 C CA . GLY A 1 193 ? -25.556 18.206 12.756 1.00 78.69 193 GLY A CA 1
ATOM 1576 C C . GLY A 1 193 ? -27.045 18.326 13.087 1.00 78.69 193 GLY A C 1
ATOM 1577 O O . GLY A 1 193 ? -27.828 17.540 12.560 1.00 78.69 193 GLY A O 1
ATOM 1578 N N . ARG A 1 194 ? -27.478 19.312 13.889 1.00 84.81 194 ARG A N 1
ATOM 1579 C CA . ARG A 1 194 ? -28.913 19.549 14.119 1.00 84.81 194 ARG A CA 1
ATOM 1580 C C . ARG A 1 194 ? -29.626 19.845 12.791 1.00 84.81 194 ARG A C 1
ATOM 1582 O O . ARG A 1 194 ? -29.215 20.728 12.045 1.00 84.81 194 ARG A O 1
ATOM 1589 N N . GLY A 1 195 ? -30.667 19.069 12.484 1.00 85.88 195 GLY A N 1
ATOM 1590 C CA . GLY A 1 195 ? -31.453 19.190 11.248 1.00 85.88 195 GLY A CA 1
ATOM 1591 C C . GLY A 1 195 ? -30.776 18.663 9.976 1.00 85.88 195 GLY A C 1
ATOM 1592 O O . GLY A 1 195 ? -31.411 18.655 8.926 1.00 85.88 195 GLY A O 1
ATOM 1593 N N . LYS A 1 196 ? -29.520 18.198 10.043 1.00 87.50 196 LYS A N 1
ATOM 1594 C CA . LYS A 1 196 ? -28.867 17.532 8.909 1.00 87.50 196 LYS A CA 1
ATOM 1595 C C . LYS A 1 196 ? -29.251 16.047 8.909 1.00 87.50 196 LYS A C 1
ATOM 1597 O O . LYS A 1 196 ? -29.329 15.456 9.988 1.00 87.50 196 LYS A O 1
ATOM 1602 N N . PRO A 1 197 ? -29.484 15.428 7.738 1.00 85.69 197 PRO A N 1
ATOM 1603 C CA . PRO A 1 197 ? -29.673 13.986 7.669 1.00 85.69 197 PRO A CA 1
ATOM 1604 C C . PRO A 1 197 ? -28.441 13.284 8.245 1.00 85.69 197 PRO A C 1
ATOM 1606 O O . PRO A 1 197 ? -27.312 13.758 8.086 1.00 85.69 197 PRO A O 1
ATOM 1609 N N . ILE A 1 198 ? -28.667 12.164 8.933 1.00 82.69 198 ILE A N 1
ATOM 1610 C CA . ILE A 1 198 ? -27.578 11.331 9.443 1.00 82.69 198 ILE A CA 1
ATOM 1611 C C . ILE A 1 198 ? -26.716 10.937 8.234 1.00 82.69 198 ILE A C 1
ATOM 1613 O O . ILE A 1 198 ? -27.277 10.464 7.244 1.00 82.69 198 ILE A O 1
ATOM 1617 N N . PRO A 1 199 ? -25.388 11.150 8.267 1.00 81.38 199 PRO A N 1
ATOM 1618 C CA . PRO A 1 199 ? -24.522 10.738 7.174 1.00 81.38 199 PRO A CA 1
ATOM 1619 C C . PRO A 1 199 ? -24.551 9.211 7.078 1.00 81.38 199 PRO A C 1
ATOM 1621 O O . PRO A 1 199 ? -23.958 8.515 7.903 1.00 81.38 199 PRO A O 1
ATOM 1624 N N . VAL A 1 200 ? -25.290 8.702 6.094 1.00 82.12 200 VAL A N 1
ATOM 1625 C CA . VAL A 1 200 ? -25.334 7.279 5.764 1.00 82.12 200 VAL A CA 1
ATOM 1626 C C . VAL A 1 200 ? -24.108 6.964 4.923 1.00 82.12 200 VAL A C 1
ATOM 1628 O O . VAL A 1 200 ? -23.790 7.690 3.980 1.00 82.12 200 VAL A O 1
ATOM 1631 N N . ASP A 1 201 ? -23.405 5.895 5.277 1.00 82.12 201 ASP A N 1
ATOM 1632 C CA . ASP A 1 201 ? -22.308 5.418 4.452 1.00 82.12 201 ASP A CA 1
ATOM 1633 C C . ASP A 1 201 ? -22.883 4.783 3.183 1.00 82.12 201 ASP A C 1
ATOM 1635 O O . ASP A 1 201 ? -23.699 3.863 3.247 1.00 82.12 201 ASP A O 1
ATOM 1639 N N . ILE A 1 202 ? -22.459 5.274 2.021 1.00 80.12 202 ILE A N 1
ATOM 1640 C CA . ILE A 1 202 ? -22.927 4.786 0.716 1.00 80.12 202 ILE A CA 1
ATOM 1641 C C . ILE A 1 202 ? -22.561 3.303 0.545 1.00 80.12 202 ILE A C 1
ATOM 1643 O O . ILE A 1 202 ? -23.244 2.565 -0.158 1.00 80.12 202 ILE A O 1
ATOM 1647 N N . HIS A 1 203 ? -21.500 2.846 1.215 1.00 79.00 203 HIS A N 1
ATOM 1648 C CA . HIS A 1 203 ? -21.048 1.462 1.141 1.00 79.00 203 HIS A CA 1
ATOM 1649 C C . HIS A 1 203 ? -21.835 0.500 2.041 1.00 79.00 203 HIS A C 1
ATOM 1651 O O . HIS A 1 203 ? -21.716 -0.706 1.848 1.00 79.00 203 HIS A O 1
ATOM 1657 N N . GLU A 1 204 ? -22.650 0.993 2.983 1.00 82.69 204 GLU A N 1
ATOM 1658 C CA . GLU A 1 204 ? -23.488 0.138 3.840 1.00 82.69 204 GLU A CA 1
ATOM 1659 C C . GLU A 1 204 ? -24.671 -0.464 3.071 1.00 82.69 204 GLU A C 1
ATOM 1661 O O . GLU A 1 204 ? -25.112 -1.570 3.372 1.00 82.69 204 GLU A O 1
ATOM 1666 N N . SER A 1 205 ? -25.165 0.239 2.049 1.00 84.19 205 SER A N 1
ATOM 1667 C CA . SER A 1 205 ? -26.247 -0.232 1.180 1.00 84.19 205 SER A CA 1
ATOM 1668 C C . SER A 1 205 ? -25.757 -1.037 -0.027 1.00 84.19 205 SER A C 1
ATOM 1670 O O . SER A 1 205 ? -26.560 -1.357 -0.903 1.00 84.19 205 SER A O 1
ATOM 1672 N N . ASN A 1 206 ? -24.461 -1.363 -0.099 1.00 88.44 206 ASN A N 1
ATOM 1673 C CA . ASN A 1 206 ? -23.896 -2.109 -1.219 1.00 88.44 206 ASN A CA 1
ATOM 1674 C C . ASN A 1 206 ? -24.384 -3.576 -1.210 1.00 88.44 206 ASN A C 1
ATOM 1676 O O . ASN A 1 206 ? -24.005 -4.319 -0.306 1.00 88.44 206 ASN A O 1
ATOM 1680 N N . PRO A 1 207 ? -25.142 -4.040 -2.226 1.00 89.62 207 PRO A N 1
ATOM 1681 C CA . PRO A 1 207 ? -25.648 -5.415 -2.273 1.00 89.62 207 PRO A CA 1
ATOM 1682 C C . PRO A 1 207 ? -24.567 -6.486 -2.476 1.00 89.62 207 PRO A C 1
ATOM 1684 O O . PRO A 1 207 ? -24.833 -7.665 -2.268 1.00 89.62 207 PRO A O 1
ATOM 1687 N N . PHE A 1 208 ? -23.372 -6.095 -2.927 1.00 89.19 208 PHE A N 1
ATOM 1688 C CA . PHE A 1 208 ? -22.279 -7.016 -3.255 1.00 89.19 208 PHE A CA 1
ATOM 1689 C C . PHE A 1 208 ? -21.297 -7.248 -2.102 1.00 89.19 208 PHE A C 1
ATOM 1691 O O . PHE A 1 208 ? -20.360 -8.023 -2.265 1.00 89.19 208 PHE A O 1
ATOM 1698 N N . VAL A 1 209 ? -21.467 -6.560 -0.969 1.00 89.94 209 VAL A N 1
ATOM 1699 C CA . VAL A 1 209 ? -20.571 -6.652 0.190 1.00 89.94 209 VAL A CA 1
ATOM 1700 C C . VAL A 1 209 ? -21.396 -7.075 1.395 1.00 89.94 209 VAL A C 1
ATOM 1702 O O . VAL A 1 209 ? -22.392 -6.433 1.723 1.00 89.94 209 VAL A O 1
ATOM 1705 N N . ASP A 1 210 ? -20.988 -8.151 2.065 1.00 91.38 210 ASP A N 1
ATOM 1706 C CA . ASP A 1 210 ? -21.665 -8.571 3.290 1.00 91.38 210 ASP A CA 1
ATOM 1707 C C . ASP A 1 210 ? -21.436 -7.557 4.426 1.00 91.38 210 ASP A C 1
ATOM 1709 O O . ASP A 1 210 ? -20.445 -6.824 4.470 1.00 91.38 210 ASP A O 1
ATOM 1713 N N . ARG A 1 211 ? -22.342 -7.541 5.406 1.00 89.12 211 ARG A N 1
ATOM 1714 C CA . ARG A 1 211 ? -22.263 -6.669 6.581 1.00 89.12 211 ARG A CA 1
ATOM 1715 C C . ARG A 1 211 ? -20.935 -6.842 7.327 1.00 89.12 211 ARG A C 1
ATOM 1717 O O . ARG A 1 211 ? -20.386 -5.854 7.817 1.00 89.12 211 ARG A O 1
ATOM 1724 N N . THR A 1 212 ? -20.412 -8.069 7.423 1.00 91.81 212 THR A N 1
ATOM 1725 C CA . THR A 1 212 ? -19.119 -8.321 8.083 1.00 91.81 212 THR A CA 1
ATOM 1726 C C . THR A 1 212 ? -17.946 -7.720 7.310 1.00 91.81 212 THR A C 1
ATOM 1728 O O . THR A 1 212 ? -17.131 -7.010 7.902 1.00 91.81 212 THR A O 1
ATOM 1731 N N . GLU A 1 213 ? -17.893 -7.931 5.995 1.00 90.38 213 GLU A N 1
ATOM 1732 C CA . GLU A 1 213 ? -16.869 -7.364 5.110 1.00 90.38 213 GLU A CA 1
ATOM 1733 C C . GLU A 1 213 ? -16.912 -5.836 5.087 1.00 90.38 213 GLU A C 1
ATOM 1735 O O . GLU A 1 213 ? -15.869 -5.186 5.148 1.00 90.38 213 GLU A O 1
ATOM 1740 N N . TYR A 1 214 ? -18.109 -5.246 5.079 1.00 91.12 214 TYR A N 1
ATOM 1741 C CA . TYR A 1 214 ? -18.293 -3.802 5.188 1.00 91.12 214 TYR A CA 1
ATOM 1742 C C . TYR A 1 214 ? -17.641 -3.246 6.462 1.00 91.12 214 TYR A C 1
ATOM 1744 O O . TYR A 1 214 ? -16.842 -2.306 6.396 1.00 91.12 214 TYR A O 1
ATOM 1752 N N . PHE A 1 215 ? -17.928 -3.844 7.625 1.00 91.19 215 PHE A N 1
ATOM 1753 C CA . PHE A 1 215 ? -17.323 -3.397 8.880 1.00 91.19 215 PHE A CA 1
ATOM 1754 C C . PHE A 1 215 ? -15.814 -3.611 8.895 1.00 91.19 215 PHE A C 1
ATOM 1756 O O . PHE A 1 215 ? -15.088 -2.732 9.362 1.00 91.19 215 PHE A O 1
ATOM 1763 N N . LEU A 1 216 ? -15.334 -4.730 8.356 1.00 89.75 216 LEU A N 1
ATOM 1764 C CA . LEU A 1 216 ? -13.908 -5.019 8.262 1.00 89.75 216 LEU A CA 1
ATOM 1765 C C . LEU A 1 216 ? -13.195 -3.972 7.397 1.00 89.75 216 LEU A C 1
ATOM 1767 O O . LEU A 1 216 ? -12.240 -3.346 7.858 1.00 89.75 216 LEU A O 1
ATOM 1771 N N . ASN A 1 217 ? -13.716 -3.689 6.203 1.00 89.19 217 ASN A N 1
ATOM 1772 C CA . ASN A 1 217 ? -13.192 -2.660 5.306 1.00 89.19 217 ASN A CA 1
ATOM 1773 C C . ASN A 1 217 ? -13.198 -1.277 5.970 1.00 89.19 217 ASN A C 1
ATOM 1775 O O . ASN A 1 217 ? -12.221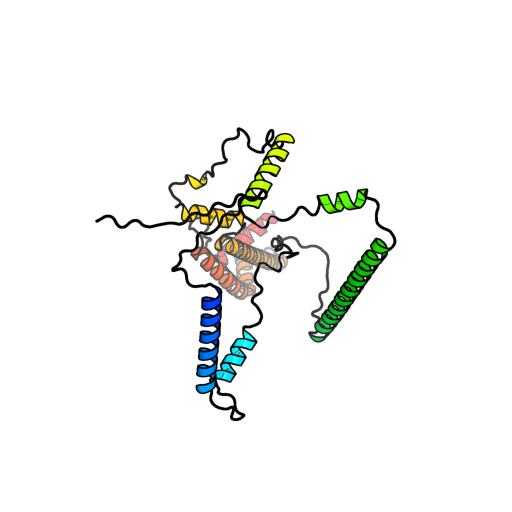 -0.535 5.872 1.00 89.19 217 ASN A O 1
ATOM 1779 N 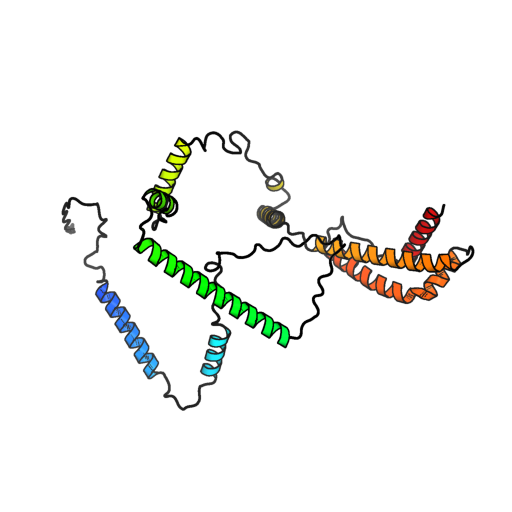N . ARG A 1 218 ? -14.252 -0.937 6.722 1.00 89.81 218 ARG A N 1
ATOM 1780 C CA . ARG A 1 218 ? -14.345 0.334 7.453 1.00 89.81 218 ARG A CA 1
ATOM 1781 C C . ARG A 1 218 ? -13.350 0.433 8.606 1.00 89.81 218 ARG A C 1
ATOM 1783 O O . ARG A 1 218 ? -12.815 1.513 8.852 1.00 89.81 218 ARG A O 1
ATOM 1790 N N . ILE A 1 219 ? -13.091 -0.662 9.318 1.00 90.44 219 ILE A N 1
ATOM 1791 C CA . ILE A 1 219 ? -12.067 -0.715 10.369 1.00 90.44 219 ILE A CA 1
ATOM 1792 C C . ILE A 1 219 ? -10.681 -0.497 9.753 1.00 90.44 219 ILE A C 1
ATOM 1794 O O . ILE A 1 219 ? -9.937 0.353 10.240 1.00 90.44 219 ILE A O 1
ATOM 1798 N N . VAL A 1 220 ? -10.372 -1.190 8.654 1.00 89.44 220 VAL A N 1
ATOM 1799 C CA . VAL A 1 220 ? -9.106 -1.049 7.913 1.00 89.44 220 VAL A CA 1
ATOM 1800 C C . VAL A 1 220 ? -8.908 0.393 7.428 1.00 89.44 220 VAL A C 1
ATOM 1802 O O . VAL A 1 220 ? -7.865 0.992 7.686 1.00 89.44 220 VAL A O 1
ATOM 1805 N N . GLN A 1 221 ? -9.937 0.997 6.825 1.00 86.75 221 GLN A N 1
ATOM 1806 C CA . GLN A 1 221 ? -9.904 2.392 6.370 1.00 86.75 221 GLN A CA 1
ATOM 1807 C C . GLN A 1 221 ? -9.707 3.384 7.521 1.00 86.75 221 GLN A C 1
ATOM 1809 O O . GLN A 1 221 ? -8.890 4.295 7.415 1.00 86.75 221 GLN A O 1
ATOM 1814 N N . ARG A 1 222 ? -10.420 3.210 8.643 1.00 89.44 222 ARG A N 1
ATOM 1815 C CA . ARG A 1 222 ? -10.280 4.082 9.825 1.00 89.44 222 ARG A CA 1
ATOM 1816 C C . ARG A 1 222 ? -8.892 4.007 10.452 1.00 89.44 222 ARG A C 1
ATOM 1818 O O . ARG A 1 222 ? -8.440 4.991 11.026 1.00 89.44 222 ARG A O 1
ATOM 1825 N N . GLN A 1 223 ? -8.234 2.856 10.354 1.00 89.56 223 GLN A N 1
ATOM 1826 C CA . GLN A 1 223 ? -6.854 2.671 10.803 1.00 89.56 223 GLN A CA 1
ATOM 1827 C C . GLN A 1 223 ? -5.827 3.191 9.786 1.00 89.56 223 GLN A C 1
ATOM 1829 O O . GLN A 1 223 ? -4.640 3.224 10.098 1.00 89.56 223 GLN A O 1
ATOM 1834 N N . GLY A 1 224 ? -6.259 3.595 8.585 1.00 85.31 224 GLY A N 1
ATOM 1835 C CA . GLY A 1 224 ? -5.367 4.000 7.500 1.00 85.31 224 GLY A CA 1
ATOM 1836 C C . GLY A 1 224 ? -4.492 2.855 6.986 1.00 85.31 224 GLY A C 1
ATOM 1837 O O . GLY A 1 224 ? -3.441 3.106 6.401 1.00 85.31 224 GLY A O 1
ATOM 1838 N N . ALA A 1 225 ? -4.888 1.603 7.230 1.00 86.00 225 ALA A N 1
ATOM 1839 C CA . ALA A 1 225 ? -4.118 0.442 6.820 1.00 86.00 225 ALA A CA 1
ATOM 1840 C C . ALA A 1 225 ? -4.369 0.147 5.336 1.00 86.00 225 ALA A C 1
ATOM 1842 O O . ALA A 1 225 ? -5.511 0.041 4.887 1.00 86.00 225 ALA A O 1
ATOM 1843 N N . ALA A 1 226 ? -3.291 0.007 4.569 1.00 86.19 226 ALA A N 1
ATOM 1844 C CA . ALA A 1 226 ? -3.371 -0.413 3.179 1.00 86.19 226 ALA A CA 1
ATOM 1845 C C . ALA A 1 226 ? -3.403 -1.950 3.092 1.00 86.19 226 ALA A C 1
ATOM 1847 O O . ALA A 1 226 ? -2.684 -2.618 3.841 1.00 86.19 226 ALA A O 1
ATOM 1848 N N . PRO A 1 227 ? -4.188 -2.535 2.168 1.00 87.06 227 PRO A N 1
ATOM 1849 C CA . PRO A 1 227 ? -4.083 -3.946 1.834 1.00 87.06 227 PRO A CA 1
ATOM 1850 C C . PRO A 1 227 ? -2.633 -4.361 1.522 1.00 87.06 227 PRO A C 1
ATOM 1852 O O . PRO A 1 227 ? -1.907 -3.591 0.884 1.00 87.06 227 PRO A O 1
ATOM 1855 N N . PRO A 1 228 ? -2.218 -5.591 1.881 1.00 88.69 228 PRO A N 1
ATOM 1856 C CA . PRO A 1 228 ? -0.833 -6.042 1.714 1.00 88.69 228 PRO A CA 1
ATOM 1857 C C . PRO A 1 228 ? -0.291 -5.903 0.284 1.00 88.69 228 PRO A C 1
ATOM 1859 O O . PRO A 1 228 ? 0.862 -5.524 0.084 1.00 88.69 228 PRO A O 1
ATOM 1862 N N . TRP A 1 229 ? -1.130 -6.147 -0.728 1.00 92.94 229 TRP A N 1
ATOM 1863 C CA . TRP A 1 229 ? -0.724 -6.030 -2.129 1.00 92.94 229 TRP A CA 1
ATOM 1864 C C . TRP A 1 229 ? -0.431 -4.582 -2.545 1.00 92.94 229 TRP A C 1
ATOM 1866 O O . TRP A 1 229 ? 0.405 -4.385 -3.417 1.00 92.94 229 TRP A O 1
ATOM 1876 N N . ILE A 1 230 ? -1.052 -3.569 -1.925 1.00 93.00 230 ILE A N 1
ATOM 1877 C CA . ILE A 1 230 ? -0.767 -2.153 -2.226 1.00 93.00 230 ILE A CA 1
ATOM 1878 C C . ILE A 1 230 ? 0.631 -1.783 -1.732 1.00 93.00 230 ILE A C 1
ATOM 1880 O O . ILE A 1 230 ? 1.379 -1.100 -2.426 1.00 93.00 230 ILE A O 1
ATOM 1884 N N . MET A 1 231 ? 1.013 -2.267 -0.550 1.00 91.69 231 MET A N 1
ATOM 1885 C CA . MET A 1 231 ? 2.371 -2.065 -0.041 1.00 91.69 231 MET A CA 1
ATOM 1886 C C . MET A 1 231 ? 3.397 -2.724 -0.966 1.00 91.69 231 MET A C 1
ATOM 1888 O O . MET A 1 231 ? 4.394 -2.111 -1.342 1.00 91.69 231 MET A O 1
ATOM 1892 N N . MET A 1 232 ? 3.112 -3.951 -1.404 1.00 93.69 232 MET A N 1
ATOM 1893 C CA . MET A 1 232 ? 3.971 -4.647 -2.356 1.00 93.69 232 MET A CA 1
ATOM 1894 C C . MET A 1 232 ? 3.998 -3.977 -3.732 1.00 93.69 232 MET A C 1
ATOM 1896 O O . MET A 1 232 ? 5.032 -3.991 -4.391 1.00 93.69 232 MET A O 1
ATOM 1900 N N . GLN A 1 233 ? 2.896 -3.359 -4.160 1.00 95.25 233 GLN A N 1
ATOM 1901 C CA . GLN A 1 233 ? 2.853 -2.597 -5.403 1.00 95.25 233 GLN A CA 1
ATOM 1902 C C . GLN A 1 233 ? 3.904 -1.490 -5.395 1.00 95.25 233 GLN A C 1
ATOM 1904 O O . GLN A 1 233 ? 4.659 -1.375 -6.355 1.00 95.25 233 GLN A O 1
ATOM 1909 N N . GLN A 1 234 ? 3.981 -0.716 -4.307 1.00 94.56 234 GLN A N 1
ATOM 1910 C CA . GLN A 1 234 ? 4.977 0.347 -4.169 1.00 94.56 234 GLN A CA 1
ATOM 1911 C C . GLN A 1 234 ? 6.394 -0.218 -4.257 1.00 94.56 234 GLN A C 1
ATOM 1913 O O . GLN A 1 234 ? 7.223 0.322 -4.982 1.00 94.56 234 GLN A O 1
ATOM 1918 N N . GLN A 1 235 ? 6.657 -1.338 -3.581 1.00 94.69 235 GLN A N 1
ATOM 1919 C CA . GLN A 1 235 ? 7.953 -2.005 -3.656 1.00 94.69 235 GLN A CA 1
ATOM 1920 C C . GLN A 1 235 ? 8.295 -2.412 -5.097 1.00 94.69 235 GLN A C 1
ATOM 1922 O O . GLN A 1 235 ? 9.344 -2.022 -5.606 1.00 94.69 235 GLN A O 1
ATOM 1927 N N . VAL A 1 236 ? 7.393 -3.117 -5.782 1.00 96.50 236 VAL A N 1
ATOM 1928 C CA . VAL A 1 236 ? 7.593 -3.538 -7.176 1.00 96.50 236 VAL A CA 1
ATOM 1929 C C . VAL A 1 236 ? 7.816 -2.333 -8.090 1.00 96.50 236 VAL A C 1
ATOM 1931 O O . VAL A 1 236 ? 8.729 -2.350 -8.909 1.00 96.50 236 VAL A O 1
ATOM 1934 N N . ASP A 1 237 ? 7.047 -1.258 -7.925 1.00 96.25 237 ASP A N 1
ATOM 1935 C CA . ASP A 1 237 ? 7.202 -0.040 -8.722 1.00 96.25 237 ASP A CA 1
ATOM 1936 C C . ASP A 1 237 ? 8.555 0.642 -8.479 1.00 96.25 237 ASP A C 1
ATOM 1938 O O . ASP A 1 237 ? 9.199 1.101 -9.429 1.00 96.25 237 ASP A O 1
ATOM 1942 N N . THR A 1 238 ? 9.046 0.653 -7.235 1.00 97.00 238 THR A N 1
ATOM 1943 C CA . THR A 1 238 ? 10.392 1.161 -6.938 1.00 97.00 238 THR A CA 1
ATOM 1944 C C . THR A 1 238 ? 11.482 0.298 -7.565 1.00 97.00 238 THR A C 1
ATOM 1946 O O . THR A 1 238 ? 12.410 0.854 -8.148 1.00 97.00 238 THR A O 1
ATOM 1949 N N . GLU A 1 239 ? 11.366 -1.034 -7.525 1.00 96.19 239 GLU A N 1
ATOM 1950 C CA . GLU A 1 239 ? 12.352 -1.933 -8.137 1.00 96.19 239 GLU A CA 1
ATOM 1951 C C . GLU A 1 239 ? 12.369 -1.811 -9.664 1.00 96.19 239 GLU A C 1
ATOM 1953 O O . GLU A 1 239 ? 13.442 -1.734 -10.261 1.00 96.19 239 GLU A O 1
ATOM 1958 N N . ILE A 1 240 ? 11.201 -1.698 -10.303 1.00 96.00 240 ILE A N 1
ATOM 1959 C CA . ILE A 1 240 ? 11.099 -1.458 -11.751 1.00 96.00 240 ILE A CA 1
ATOM 1960 C C . ILE A 1 240 ? 11.740 -0.117 -12.117 1.00 96.00 240 ILE A C 1
ATOM 1962 O O . ILE A 1 240 ? 12.489 -0.024 -13.090 1.00 96.00 240 ILE A O 1
ATOM 1966 N N . THR A 1 241 ? 11.485 0.925 -11.325 1.00 95.94 241 THR A N 1
ATOM 1967 C CA . THR A 1 241 ? 12.070 2.254 -11.551 1.00 95.94 241 THR A CA 1
ATOM 1968 C C . THR A 1 241 ? 13.592 2.225 -11.379 1.00 95.94 241 THR A C 1
ATOM 1970 O O . THR A 1 241 ? 14.328 2.797 -12.185 1.00 95.94 241 THR A O 1
ATOM 1973 N N . GLN A 1 242 ? 14.096 1.516 -10.367 1.00 96.25 242 GLN A N 1
ATOM 1974 C CA . GLN A 1 242 ? 15.533 1.324 -10.153 1.00 96.25 242 GLN A CA 1
ATOM 1975 C C . GLN A 1 242 ? 16.182 0.540 -11.300 1.00 96.25 242 GLN A C 1
ATOM 1977 O O . GLN A 1 242 ? 17.246 0.933 -11.776 1.00 96.25 242 GLN A O 1
ATOM 1982 N N . LEU A 1 243 ? 15.529 -0.516 -11.792 1.00 95.38 243 LEU A N 1
ATOM 1983 C CA . LEU A 1 243 ? 15.999 -1.288 -12.941 1.00 95.38 243 LEU A CA 1
ATOM 1984 C C . LEU A 1 243 ? 16.101 -0.402 -14.183 1.00 95.38 243 LEU A C 1
ATOM 1986 O O . LEU A 1 243 ? 17.163 -0.341 -14.801 1.00 95.38 243 LEU A O 1
ATOM 1990 N N . ARG A 1 244 ? 15.035 0.337 -14.512 1.00 93.69 244 ARG A N 1
ATOM 1991 C CA . ARG A 1 244 ? 14.995 1.222 -15.686 1.00 93.69 244 ARG A CA 1
ATOM 1992 C C . ARG A 1 244 ? 16.033 2.333 -15.612 1.00 93.69 244 ARG A C 1
ATOM 1994 O O . ARG A 1 244 ? 16.760 2.538 -16.575 1.00 93.69 244 ARG A O 1
ATOM 2001 N N . THR A 1 245 ? 16.170 2.988 -14.460 1.00 94.19 245 THR A N 1
ATOM 2002 C CA . THR A 1 245 ? 17.197 4.028 -14.271 1.00 94.19 245 THR A CA 1
ATOM 2003 C C . THR A 1 245 ? 18.617 3.462 -14.337 1.00 94.19 245 THR A C 1
ATOM 2005 O O . THR A 1 245 ? 19.509 4.111 -14.877 1.00 94.19 245 THR A O 1
ATOM 2008 N N . SER A 1 246 ? 18.856 2.249 -13.829 1.00 93.75 246 SER A N 1
ATOM 2009 C CA . SER A 1 246 ? 20.150 1.570 -13.969 1.00 93.75 246 SER A CA 1
ATOM 2010 C C . SER A 1 246 ? 20.455 1.233 -15.430 1.00 93.75 246 SER A C 1
ATOM 2012 O O . SER A 1 246 ? 21.579 1.447 -15.887 1.00 93.75 246 SER A O 1
ATOM 2014 N N . LEU A 1 247 ? 19.460 0.731 -16.166 1.00 92.69 247 LEU A N 1
ATOM 2015 C CA . LEU A 1 247 ? 19.578 0.384 -17.580 1.00 92.69 247 LEU A CA 1
ATOM 2016 C C . LEU A 1 247 ? 19.865 1.643 -18.411 1.00 92.69 247 LEU A C 1
ATOM 2018 O O . LEU A 1 247 ? 20.856 1.680 -19.134 1.00 92.69 247 LEU A O 1
ATOM 2022 N N . GLU A 1 248 ? 19.089 2.709 -18.211 1.00 92.31 248 GLU A N 1
ATOM 2023 C CA . GLU A 1 248 ? 19.294 4.022 -18.836 1.00 92.31 248 GLU A CA 1
ATOM 2024 C C . GLU A 1 248 ? 20.703 4.565 -18.609 1.00 92.31 248 GLU A C 1
ATOM 2026 O O . GLU A 1 248 ? 21.356 4.961 -19.570 1.00 92.31 248 GLU A O 1
ATOM 2031 N N . ARG A 1 249 ? 21.209 4.541 -17.369 1.00 91.44 249 ARG A N 1
ATOM 2032 C CA . ARG A 1 249 ? 22.576 4.995 -17.067 1.00 91.44 249 ARG A CA 1
ATOM 2033 C C . ARG A 1 249 ? 23.626 4.176 -17.809 1.00 91.44 249 ARG A C 1
ATOM 2035 O O . ARG A 1 249 ? 24.523 4.752 -18.411 1.00 91.44 249 ARG A O 1
ATOM 2042 N N . SER A 1 250 ? 23.518 2.849 -17.775 1.00 90.38 250 SER A N 1
ATOM 2043 C CA . SER A 1 250 ? 24.493 1.976 -18.439 1.00 90.38 250 SER A CA 1
ATOM 2044 C C . SER A 1 250 ? 24.486 2.146 -19.962 1.00 90.38 250 SER A C 1
ATOM 2046 O O . SER A 1 250 ? 25.544 2.178 -20.584 1.00 90.38 250 SER A O 1
ATOM 2048 N N . LEU A 1 251 ? 23.304 2.314 -20.565 1.00 88.19 251 LEU A N 1
ATOM 2049 C CA . LEU A 1 251 ? 23.176 2.553 -21.998 1.00 88.19 251 LEU A CA 1
ATOM 2050 C C . LEU A 1 251 ? 23.683 3.950 -22.370 1.00 88.19 251 LEU A C 1
ATOM 2052 O O . LEU A 1 251 ? 24.351 4.097 -23.387 1.00 88.19 251 LEU A O 1
ATOM 2056 N N . ALA A 1 252 ? 23.409 4.963 -21.543 1.00 87.19 252 ALA A N 1
ATOM 2057 C CA . ALA A 1 252 ? 23.907 6.317 -21.752 1.00 87.19 252 ALA A CA 1
ATOM 2058 C C . ALA A 1 252 ? 25.440 6.361 -21.744 1.00 87.19 252 ALA A C 1
ATOM 2060 O O . ALA A 1 252 ? 26.012 6.968 -22.639 1.00 87.19 252 ALA A O 1
ATOM 2061 N N . LEU A 1 253 ? 26.104 5.675 -20.805 1.00 84.50 253 LEU A N 1
ATOM 2062 C CA . LEU A 1 253 ? 27.569 5.567 -20.789 1.00 84.50 253 LEU A CA 1
ATOM 2063 C C . LEU A 1 253 ? 28.103 4.940 -22.086 1.00 84.50 253 LEU A C 1
ATOM 2065 O O . LEU A 1 253 ? 28.980 5.509 -22.725 1.00 84.50 253 LEU A O 1
ATOM 2069 N N . CYS A 1 254 ? 27.503 3.832 -22.528 1.00 82.25 254 CYS A N 1
ATOM 2070 C CA . CYS A 1 254 ? 27.877 3.166 -23.778 1.00 82.25 254 CYS A CA 1
ATOM 2071 C C . CYS A 1 254 ? 27.676 4.063 -25.016 1.00 82.25 254 CYS A C 1
ATOM 2073 O O . CYS A 1 254 ? 28.451 3.999 -25.967 1.00 82.25 254 CYS A O 1
ATOM 2075 N N . LEU A 1 255 ? 26.653 4.923 -25.002 1.00 82.00 255 LEU A N 1
ATOM 2076 C CA . LEU A 1 255 ? 26.360 5.842 -26.101 1.00 82.00 255 LEU A CA 1
ATOM 2077 C C . LEU A 1 255 ? 27.297 7.063 -26.135 1.00 82.00 255 LEU A C 1
ATOM 2079 O O . LEU A 1 255 ? 27.485 7.633 -27.203 1.00 82.00 255 LEU A O 1
ATOM 2083 N N . MET A 1 256 ? 27.874 7.469 -24.997 1.00 76.44 256 MET A N 1
ATOM 2084 C CA . MET A 1 256 ? 28.815 8.600 -24.915 1.00 76.44 256 MET A CA 1
ATOM 2085 C C . MET A 1 256 ? 30.213 8.243 -25.439 1.00 76.44 256 MET A C 1
ATOM 2087 O O . MET A 1 256 ? 30.898 9.111 -25.973 1.00 76.44 256 MET A O 1
ATOM 2091 N N . ASP A 1 257 ? 30.617 6.976 -25.324 1.00 69.50 257 ASP A N 1
ATOM 2092 C CA . ASP A 1 257 ? 31.932 6.494 -25.769 1.00 69.50 257 ASP A CA 1
ATOM 2093 C C . ASP A 1 257 ? 31.999 6.190 -27.285 1.00 69.50 257 ASP A C 1
ATOM 2095 O O . ASP A 1 257 ? 33.080 5.925 -27.815 1.00 69.50 257 ASP A O 1
ATOM 2099 N N . GLY A 1 258 ? 30.868 6.216 -28.005 1.00 60.59 258 GLY A N 1
ATOM 2100 C CA . GLY A 1 258 ? 30.776 5.772 -29.402 1.00 60.59 258 GLY A CA 1
ATOM 2101 C C . GLY A 1 258 ? 30.338 6.848 -30.404 1.00 60.59 258 GLY A C 1
ATOM 2102 O O . GLY A 1 258 ? 29.285 7.459 -30.253 1.00 60.59 258 GLY A O 1
ATOM 2103 N N . ASP A 1 259 ? 31.099 7.005 -31.495 1.00 57.34 259 ASP A N 1
ATOM 2104 C CA . ASP A 1 259 ? 30.668 7.714 -32.712 1.00 57.34 259 ASP A CA 1
ATOM 2105 C C . ASP A 1 259 ? 29.583 6.905 -33.454 1.00 57.34 259 ASP A C 1
ATOM 2107 O O . ASP A 1 259 ? 29.617 5.674 -33.439 1.00 57.34 259 ASP A O 1
ATOM 2111 N N . ILE A 1 260 ? 28.619 7.588 -34.080 1.00 60.28 260 ILE A N 1
ATOM 2112 C CA . ILE A 1 260 ? 27.300 7.111 -34.554 1.00 60.28 260 ILE A CA 1
ATOM 2113 C C . ILE A 1 260 ? 27.320 5.651 -35.060 1.00 60.28 260 ILE A C 1
ATOM 2115 O O . ILE A 1 260 ? 27.625 5.366 -36.219 1.00 60.28 260 ILE A O 1
ATOM 2119 N N . GLN A 1 261 ? 26.945 4.707 -34.189 1.00 61.47 261 GLN A N 1
ATOM 2120 C CA . GLN A 1 261 ? 26.851 3.281 -34.517 1.00 61.47 261 GLN A CA 1
ATOM 2121 C C . GLN A 1 261 ? 25.409 2.856 -34.835 1.00 61.47 261 GLN A C 1
ATOM 2123 O O . GLN A 1 261 ? 24.438 3.367 -34.275 1.00 61.47 261 GLN A O 1
ATOM 2128 N N . SER A 1 262 ? 25.262 1.852 -35.708 1.00 71.75 262 SER A N 1
ATOM 2129 C CA . SER A 1 262 ? 23.980 1.185 -35.970 1.00 71.75 262 SER A CA 1
ATOM 2130 C C . SER A 1 262 ? 23.370 0.640 -34.670 1.00 71.75 262 SER A C 1
ATOM 2132 O O . SER A 1 262 ? 24.062 -0.037 -33.909 1.00 71.75 262 SER A O 1
ATOM 2134 N N . THR A 1 263 ? 22.066 0.857 -34.449 1.00 73.75 263 THR A N 1
ATOM 2135 C CA . THR A 1 263 ? 21.319 0.435 -33.241 1.00 73.75 263 THR A CA 1
ATOM 2136 C C . THR A 1 263 ? 21.593 -1.016 -32.834 1.00 73.75 263 THR A C 1
ATOM 2138 O O . THR A 1 263 ? 21.748 -1.327 -31.658 1.00 73.75 263 THR A O 1
ATOM 2141 N N . THR A 1 264 ? 21.708 -1.914 -33.810 1.00 78.06 264 THR A N 1
ATOM 2142 C CA . THR A 1 264 ? 21.951 -3.344 -33.591 1.00 78.06 264 THR A CA 1
ATOM 2143 C C . THR A 1 264 ? 23.342 -3.668 -33.043 1.00 78.06 264 THR A C 1
ATOM 2145 O O . THR A 1 264 ? 23.486 -4.673 -32.352 1.00 78.06 264 THR A O 1
ATOM 2148 N N . ARG A 1 265 ? 24.361 -2.848 -33.331 1.00 82.44 265 ARG A N 1
ATOM 2149 C CA . ARG A 1 265 ? 25.730 -3.049 -32.828 1.00 82.44 265 ARG A CA 1
ATOM 2150 C C . ARG A 1 265 ? 25.851 -2.604 -31.377 1.00 82.44 265 ARG A C 1
ATOM 2152 O O . ARG A 1 265 ? 26.232 -3.412 -30.543 1.00 82.44 265 ARG A O 1
ATOM 2159 N N . VAL A 1 266 ? 25.391 -1.390 -31.065 1.00 82.81 266 VAL A N 1
ATOM 2160 C CA . VAL A 1 266 ? 25.418 -0.839 -29.695 1.00 82.81 266 VAL A CA 1
ATOM 2161 C C . VAL A 1 266 ? 24.693 -1.757 -28.712 1.00 82.81 266 VAL A C 1
ATOM 2163 O O . VAL A 1 266 ? 25.222 -2.079 -27.654 1.00 82.81 266 VAL A O 1
ATOM 2166 N N . LEU A 1 267 ? 23.501 -2.239 -29.081 1.00 84.69 267 LEU A N 1
ATOM 2167 C CA . LEU A 1 267 ? 22.736 -3.152 -28.229 1.00 84.69 267 LEU A CA 1
ATOM 2168 C C . LEU A 1 267 ? 23.439 -4.502 -28.033 1.00 84.69 267 LEU A C 1
ATOM 2170 O O . LEU A 1 267 ? 23.366 -5.074 -26.947 1.00 84.69 267 LEU A O 1
ATOM 2174 N N . ARG A 1 268 ? 24.129 -5.018 -29.059 1.00 86.56 268 ARG A N 1
ATOM 2175 C CA . ARG A 1 268 ? 24.895 -6.268 -28.956 1.00 86.56 268 ARG A CA 1
ATOM 2176 C C . ARG A 1 268 ? 26.095 -6.102 -28.025 1.00 86.56 268 ARG A C 1
ATOM 2178 O O . ARG A 1 268 ? 26.302 -6.962 -27.173 1.00 86.56 268 ARG A O 1
ATOM 2185 N N . ASP A 1 269 ? 26.847 -5.021 -28.179 1.00 86.75 269 ASP A N 1
ATOM 2186 C CA . ASP A 1 269 ? 28.058 -4.767 -27.397 1.00 86.75 269 ASP A CA 1
ATOM 2187 C C . ASP A 1 269 ? 27.700 -4.503 -25.928 1.00 86.75 269 ASP A C 1
ATOM 2189 O O . ASP A 1 269 ? 28.279 -5.107 -25.025 1.00 86.75 269 ASP A O 1
ATOM 2193 N N . TRP A 1 270 ? 26.646 -3.718 -25.680 1.00 89.94 270 TRP A N 1
ATOM 2194 C CA . TRP A 1 270 ? 26.098 -3.521 -24.338 1.00 89.94 270 TRP A CA 1
ATOM 2195 C C . TRP A 1 270 ? 25.651 -4.845 -23.707 1.00 89.94 270 TRP A C 1
ATOM 2197 O O . TRP A 1 270 ? 25.957 -5.116 -22.546 1.00 89.94 270 TRP A O 1
ATOM 2207 N N . LYS A 1 271 ? 24.972 -5.710 -24.474 1.00 90.06 271 LYS A N 1
ATOM 2208 C CA . LYS A 1 271 ? 24.512 -7.019 -23.985 1.00 90.06 271 LYS A CA 1
ATOM 2209 C C . LYS A 1 271 ? 25.681 -7.924 -23.603 1.00 90.06 271 LYS A C 1
ATOM 2211 O O . LYS A 1 271 ? 25.572 -8.651 -22.624 1.00 90.06 271 LYS A O 1
ATOM 2216 N N . GLN A 1 272 ? 26.806 -7.852 -24.313 1.00 89.06 272 GLN A N 1
ATOM 2217 C CA . GLN A 1 272 ? 28.018 -8.585 -23.934 1.00 89.06 272 GLN A CA 1
ATOM 2218 C C . GLN A 1 272 ? 28.649 -8.052 -22.643 1.00 89.06 272 GLN A C 1
ATOM 2220 O O . GLN A 1 272 ? 29.156 -8.837 -21.849 1.00 89.06 272 GLN A O 1
ATOM 2225 N N . GLN A 1 273 ? 28.618 -6.738 -22.420 1.00 87.94 273 GLN A N 1
ATOM 2226 C CA . GLN A 1 273 ? 29.252 -6.119 -21.252 1.00 87.94 273 GLN A CA 1
ATOM 2227 C C . GLN A 1 273 ? 28.402 -6.209 -19.981 1.00 87.94 273 GLN A C 1
ATOM 2229 O O . GLN A 1 273 ? 28.935 -6.381 -18.885 1.00 87.94 273 GLN A O 1
ATOM 2234 N N . HIS A 1 274 ? 27.082 -6.080 -20.112 1.00 91.81 274 HIS A N 1
ATOM 2235 C CA . HIS A 1 274 ? 26.178 -5.911 -18.975 1.00 91.81 274 HIS A CA 1
ATOM 2236 C C . HIS A 1 274 ? 25.064 -6.965 -18.887 1.00 91.81 274 HIS A C 1
ATOM 2238 O O . HIS A 1 274 ? 24.342 -6.980 -17.887 1.00 91.81 274 HIS A O 1
ATOM 2244 N N . GLY A 1 275 ? 24.938 -7.864 -19.871 1.00 90.25 275 GLY A N 1
ATOM 2245 C CA . GLY A 1 275 ? 23.860 -8.859 -19.952 1.00 90.25 275 GLY A CA 1
ATOM 2246 C C . GLY A 1 275 ? 23.705 -9.693 -18.682 1.00 90.25 275 GLY A C 1
ATOM 2247 O O . GLY A 1 275 ? 22.655 -9.637 -18.051 1.00 90.25 275 GLY A O 1
ATOM 2248 N N . ASP A 1 276 ? 24.775 -10.352 -18.227 1.00 92.69 276 ASP A N 1
ATOM 2249 C CA . ASP A 1 276 ? 24.734 -11.251 -17.060 1.00 92.69 276 ASP A CA 1
ATOM 2250 C C . ASP A 1 276 ? 24.259 -10.569 -15.765 1.00 92.69 276 ASP A C 1
ATOM 2252 O O . ASP A 1 276 ? 23.630 -11.191 -14.902 1.00 92.69 276 ASP A O 1
ATOM 2256 N N . TYR A 1 277 ? 24.593 -9.286 -15.594 1.00 94.00 277 TYR A N 1
ATOM 2257 C CA . TYR A 1 277 ? 24.174 -8.504 -14.433 1.00 94.00 277 TYR A CA 1
ATOM 2258 C C . TYR A 1 277 ? 22.681 -8.181 -14.506 1.00 94.00 277 TYR A C 1
ATOM 2260 O O . TYR A 1 277 ? 21.947 -8.408 -13.538 1.00 94.00 277 TYR A O 1
ATOM 2268 N N . PHE A 1 278 ? 22.229 -7.676 -15.656 1.00 94.56 278 PHE A N 1
ATOM 2269 C CA . PHE A 1 278 ? 20.829 -7.319 -15.841 1.00 94.56 278 PHE A CA 1
ATOM 2270 C C . PHE A 1 278 ? 19.923 -8.544 -15.900 1.00 94.56 278 PHE A C 1
ATOM 2272 O O . PHE A 1 278 ? 18.818 -8.452 -15.387 1.00 94.56 278 PHE A O 1
ATOM 2279 N N . ASP A 1 279 ? 20.383 -9.693 -16.392 1.00 94.31 279 ASP A N 1
ATOM 2280 C CA . ASP A 1 279 ? 19.612 -10.939 -16.380 1.00 94.31 279 ASP A CA 1
ATOM 2281 C C . ASP A 1 279 ? 19.280 -11.379 -14.949 1.00 94.31 279 ASP A C 1
ATOM 2283 O O . ASP A 1 279 ? 18.123 -11.661 -14.632 1.00 94.31 279 ASP A O 1
ATOM 2287 N N . LYS A 1 280 ? 20.261 -11.344 -14.038 1.00 95.31 280 LYS A N 1
ATOM 2288 C CA . LYS A 1 280 ? 20.040 -11.653 -12.613 1.00 95.31 280 LYS A CA 1
ATOM 2289 C C . LYS A 1 280 ? 19.139 -10.625 -11.933 1.00 95.31 280 LYS A C 1
ATOM 2291 O O . LYS A 1 280 ? 18.278 -10.979 -11.125 1.00 95.31 280 LYS A O 1
ATOM 2296 N N . LEU A 1 281 ? 19.337 -9.342 -12.238 1.00 94.94 281 LEU A N 1
ATOM 2297 C CA . LEU A 1 281 ? 18.503 -8.271 -11.695 1.00 94.94 281 LEU A CA 1
ATOM 2298 C C . LEU A 1 281 ? 17.053 -8.410 -12.176 1.00 94.94 281 LEU A C 1
ATOM 2300 O O . LEU A 1 281 ? 16.121 -8.291 -11.382 1.00 94.94 281 LEU A O 1
ATOM 2304 N N . LEU A 1 282 ? 16.868 -8.711 -13.457 1.00 96.12 282 LEU A N 1
ATOM 2305 C CA . LEU A 1 282 ? 15.574 -8.921 -14.085 1.00 96.12 282 LEU A CA 1
ATOM 2306 C C . LEU A 1 282 ? 14.892 -10.169 -13.530 1.00 96.12 282 LEU A C 1
ATOM 2308 O O . LEU A 1 282 ? 13.689 -10.140 -13.290 1.00 96.12 282 LEU A O 1
ATOM 2312 N N . GLU A 1 283 ? 15.638 -11.244 -13.268 1.00 96.44 283 GLU A N 1
ATOM 2313 C CA . GLU A 1 283 ? 15.113 -12.428 -12.593 1.00 96.44 283 GLU A CA 1
ATOM 2314 C C . GLU A 1 283 ? 14.547 -12.067 -11.213 1.00 96.44 283 GLU A C 1
ATOM 2316 O O . GLU A 1 283 ? 13.400 -12.408 -10.916 1.00 96.44 283 GLU A O 1
ATOM 2321 N N . LYS A 1 284 ? 15.290 -11.301 -10.405 1.00 96.44 284 LYS A N 1
ATOM 2322 C CA . LYS A 1 284 ? 14.820 -10.826 -9.095 1.00 96.44 284 LYS A CA 1
ATOM 2323 C C . LYS A 1 284 ? 13.540 -9.988 -9.214 1.00 96.44 284 LYS A C 1
ATOM 2325 O O . LYS A 1 284 ? 12.566 -10.263 -8.512 1.00 96.44 284 LYS A O 1
ATOM 2330 N N . VAL A 1 285 ? 13.518 -9.000 -10.111 1.00 96.81 285 VAL A N 1
ATOM 2331 C CA . VAL A 1 285 ? 12.342 -8.130 -10.304 1.00 96.81 285 VAL A CA 1
ATOM 2332 C C . VAL A 1 285 ? 11.148 -8.938 -10.817 1.00 96.81 285 VAL A C 1
ATOM 2334 O O . VAL A 1 285 ? 10.041 -8.805 -10.301 1.00 96.81 285 VAL A O 1
ATOM 2337 N N . ASN A 1 286 ? 11.354 -9.852 -11.765 1.00 96.69 286 ASN A N 1
ATOM 2338 C CA . ASN A 1 286 ? 10.294 -10.709 -12.295 1.00 96.69 286 ASN A CA 1
ATOM 2339 C C . ASN A 1 286 ? 9.736 -11.682 -11.242 1.00 96.69 286 ASN A C 1
ATOM 2341 O O . ASN A 1 286 ? 8.532 -11.954 -11.240 1.00 96.69 286 ASN A O 1
ATOM 2345 N N . GLN A 1 287 ? 10.561 -12.181 -10.316 1.00 96.56 287 GLN A N 1
ATOM 2346 C CA . GLN A 1 287 ? 10.092 -12.966 -9.168 1.00 96.56 287 GLN A CA 1
ATOM 2347 C C . GLN A 1 287 ? 9.193 -12.130 -8.238 1.00 96.56 287 GLN A C 1
ATOM 2349 O O . GLN A 1 287 ? 8.155 -12.618 -7.770 1.00 96.56 287 GLN A O 1
ATOM 2354 N N . GLN A 1 288 ? 9.526 -10.854 -8.016 1.00 95.69 288 GLN A N 1
ATOM 2355 C CA . GLN A 1 288 ? 8.668 -9.945 -7.252 1.00 95.69 288 GLN A CA 1
ATOM 2356 C C . GLN A 1 288 ? 7.370 -9.603 -7.985 1.00 95.69 288 GLN A C 1
ATOM 2358 O O . GLN A 1 288 ? 6.293 -9.671 -7.399 1.00 95.69 288 GLN A O 1
ATOM 2363 N N . VAL A 1 289 ? 7.433 -9.325 -9.286 1.00 96.75 289 VAL A N 1
ATOM 2364 C CA . VAL A 1 289 ? 6.240 -9.099 -10.113 1.00 96.75 289 VAL A CA 1
ATOM 2365 C C . VAL A 1 289 ? 5.322 -10.323 -10.083 1.00 96.75 289 VAL A C 1
ATOM 2367 O O . VAL A 1 289 ? 4.108 -10.185 -9.940 1.00 96.75 289 VAL A O 1
ATOM 2370 N N . ARG A 1 290 ? 5.881 -11.540 -10.143 1.00 96.25 290 ARG A N 1
ATOM 2371 C CA . ARG A 1 290 ? 5.100 -12.780 -10.042 1.00 96.25 290 ARG A CA 1
ATOM 2372 C C . ARG A 1 290 ? 4.396 -12.900 -8.691 1.00 96.25 290 ARG A C 1
ATOM 2374 O O . ARG A 1 290 ? 3.205 -13.194 -8.669 1.00 96.25 290 ARG A O 1
ATOM 2381 N N . SER A 1 291 ? 5.100 -12.676 -7.584 1.00 95.25 291 SER A N 1
ATOM 2382 C CA . SER A 1 291 ? 4.496 -12.752 -6.244 1.00 95.25 291 SER A CA 1
ATOM 2383 C C . SER A 1 291 ? 3.443 -11.660 -6.020 1.00 95.25 291 SER A C 1
ATOM 2385 O O . SER A 1 291 ? 2.376 -11.948 -5.479 1.00 95.25 291 SER A O 1
ATOM 2387 N N . TYR A 1 292 ? 3.664 -10.453 -6.541 1.00 96.50 292 TYR A N 1
ATOM 2388 C CA . TYR A 1 292 ? 2.657 -9.392 -6.577 1.00 96.50 292 TYR A CA 1
ATOM 2389 C C . TYR A 1 292 ? 1.402 -9.802 -7.363 1.00 96.50 292 TYR A C 1
ATOM 2391 O O . TYR A 1 292 ? 0.289 -9.703 -6.849 1.00 96.50 292 TYR A O 1
ATOM 2399 N N . ASN A 1 293 ? 1.565 -10.335 -8.578 1.00 95.31 293 ASN A N 1
ATOM 2400 C CA . ASN A 1 293 ? 0.454 -10.743 -9.444 1.00 95.31 293 ASN A CA 1
ATOM 2401 C C . ASN A 1 293 ? -0.420 -11.855 -8.847 1.00 95.31 293 ASN A C 1
ATOM 2403 O O . ASN A 1 293 ? -1.598 -11.950 -9.196 1.00 95.31 293 ASN A O 1
ATOM 2407 N N . VAL A 1 294 ? 0.142 -12.688 -7.963 1.00 94.88 294 VAL A N 1
ATOM 2408 C CA . VAL A 1 294 ? -0.604 -13.724 -7.230 1.00 94.88 294 VAL A CA 1
ATOM 2409 C C . VAL A 1 294 ? -1.562 -13.103 -6.212 1.00 94.88 294 VAL A C 1
ATOM 2411 O O . VAL A 1 294 ? -2.684 -13.576 -6.066 1.00 94.88 294 VAL A O 1
ATOM 2414 N N . MET A 1 295 ? -1.143 -12.041 -5.521 1.00 91.56 295 MET A N 1
ATOM 2415 C CA . MET A 1 295 ? -1.953 -11.385 -4.485 1.00 91.56 295 MET A CA 1
ATOM 2416 C C . MET A 1 295 ? -2.897 -10.315 -5.038 1.00 91.56 295 MET A C 1
ATOM 2418 O O . MET A 1 295 ? -3.882 -9.953 -4.398 1.00 91.56 295 MET A O 1
ATOM 2422 N N . CYS A 1 296 ? -2.572 -9.772 -6.205 1.00 94.38 296 CYS A N 1
ATOM 2423 C CA . CYS A 1 296 ? -3.255 -8.635 -6.790 1.00 94.38 296 CYS A CA 1
ATOM 2424 C C . CYS A 1 296 ? -4.537 -9.037 -7.559 1.00 94.38 296 CYS A C 1
ATOM 2426 O O . CYS A 1 296 ? -4.543 -10.047 -8.281 1.00 94.38 296 CYS A O 1
ATOM 2428 N N . PRO A 1 297 ? -5.616 -8.227 -7.483 1.00 94.31 297 PRO A N 1
ATOM 2429 C CA . PRO A 1 297 ? -6.763 -8.352 -8.378 1.00 94.31 297 PRO A CA 1
ATOM 2430 C C . PRO A 1 297 ? -6.362 -8.277 -9.857 1.00 94.31 297 PRO A C 1
ATOM 2432 O O . PRO A 1 297 ? -5.399 -7.610 -10.227 1.00 94.31 297 PRO A O 1
ATOM 2435 N N . ALA A 1 298 ? -7.140 -8.923 -10.729 1.00 92.38 298 ALA A N 1
ATOM 2436 C CA . ALA A 1 298 ? -6.804 -9.052 -12.150 1.00 92.38 298 ALA A CA 1
ATOM 2437 C C . ALA A 1 298 ? -6.595 -7.712 -12.883 1.00 92.38 298 ALA A C 1
ATOM 2439 O O . ALA A 1 298 ? -5.816 -7.663 -13.829 1.00 92.38 298 ALA A O 1
ATOM 2440 N N . SER A 1 299 ? -7.242 -6.634 -12.434 1.00 93.50 299 SER A N 1
ATOM 2441 C CA . SER A 1 299 ? -7.170 -5.304 -13.049 1.00 93.50 299 SER A CA 1
ATOM 2442 C C . SER A 1 299 ? -5.824 -4.594 -12.892 1.00 93.50 299 SER A C 1
ATOM 2444 O O . SER A 1 299 ? -5.523 -3.720 -13.698 1.00 93.50 299 SER A O 1
ATOM 2446 N N . VAL A 1 300 ? -5.026 -4.932 -11.873 1.00 94.88 300 VAL A N 1
ATOM 2447 C CA . VAL A 1 300 ? -3.776 -4.210 -11.549 1.00 94.88 300 VAL A CA 1
ATOM 2448 C C . VAL A 1 300 ? -2.536 -5.100 -11.740 1.00 94.88 300 VAL A C 1
ATOM 2450 O O . VAL A 1 300 ? -1.416 -4.720 -11.404 1.00 94.88 300 VAL A O 1
ATOM 2453 N N . ARG A 1 301 ? -2.703 -6.293 -12.325 1.00 94.88 301 ARG A N 1
ATOM 2454 C CA . ARG A 1 301 ? -1.581 -7.192 -12.629 1.00 94.88 301 ARG A CA 1
ATOM 2455 C C . ARG A 1 301 ? -0.609 -6.549 -13.620 1.00 94.88 301 ARG A C 1
ATOM 2457 O O . ARG A 1 301 ? -1.017 -5.861 -14.552 1.00 94.88 301 ARG A O 1
ATOM 2464 N N . LYS A 1 302 ? 0.684 -6.810 -13.425 1.00 93.50 302 LYS A N 1
ATOM 2465 C CA . LYS A 1 302 ? 1.782 -6.307 -14.263 1.00 93.50 302 LYS A CA 1
ATOM 2466 C C . LYS A 1 302 ? 2.310 -7.408 -15.180 1.00 93.50 302 LYS A C 1
ATOM 2468 O O . LYS A 1 302 ? 2.322 -8.582 -14.804 1.00 93.50 302 LYS A O 1
ATOM 2473 N N . ASN A 1 303 ? 2.788 -7.032 -16.360 1.00 93.00 303 ASN A N 1
ATOM 2474 C CA . ASN A 1 303 ? 3.404 -7.979 -17.285 1.00 93.00 303 ASN A CA 1
ATOM 2475 C C . ASN A 1 303 ? 4.812 -8.369 -16.818 1.00 93.00 303 ASN A C 1
ATOM 2477 O O . ASN A 1 303 ? 5.463 -7.637 -16.071 1.00 93.00 303 ASN A O 1
ATOM 2481 N N . ARG A 1 304 ? 5.271 -9.542 -17.263 1.00 93.56 304 ARG A N 1
ATOM 2482 C CA . ARG A 1 304 ? 6.670 -9.948 -17.109 1.00 93.56 304 ARG A CA 1
ATOM 2483 C C . ARG A 1 304 ? 7.545 -9.015 -17.949 1.00 93.56 304 ARG A C 1
ATOM 2485 O O . ARG A 1 304 ? 7.152 -8.656 -19.052 1.00 93.56 304 ARG A O 1
ATOM 2492 N N . ILE A 1 305 ? 8.701 -8.642 -17.411 1.00 94.12 305 ILE A N 1
ATOM 2493 C CA . ILE A 1 305 ? 9.636 -7.723 -18.057 1.00 94.12 305 ILE A CA 1
ATOM 2494 C C . ILE A 1 305 ? 10.675 -8.542 -18.822 1.00 94.12 305 ILE A C 1
ATOM 2496 O O . ILE A 1 305 ? 11.277 -9.457 -18.248 1.00 94.12 305 ILE A O 1
ATOM 2500 N N . ASP A 1 306 ? 10.883 -8.201 -20.091 1.00 93.50 306 ASP A N 1
ATOM 2501 C CA . ASP A 1 306 ? 11.888 -8.795 -20.968 1.00 93.50 306 ASP A CA 1
ATOM 2502 C C . ASP A 1 306 ? 13.018 -7.801 -21.267 1.00 93.50 306 ASP A C 1
ATOM 2504 O O . ASP A 1 306 ? 12.781 -6.621 -21.531 1.00 93.50 306 ASP A O 1
ATOM 2508 N N . LEU A 1 307 ? 14.265 -8.285 -21.214 1.00 91.19 307 LEU A N 1
ATOM 2509 C CA . LEU A 1 307 ? 15.457 -7.439 -21.349 1.00 91.19 307 LEU A CA 1
ATOM 2510 C C . LEU A 1 307 ? 15.527 -6.768 -22.724 1.00 91.19 307 LEU A C 1
ATOM 2512 O O . LEU A 1 307 ? 15.808 -5.576 -22.820 1.00 91.19 307 LEU A O 1
ATOM 2516 N N . ASP A 1 308 ? 15.279 -7.539 -23.783 1.00 90.38 308 ASP A N 1
ATOM 2517 C CA . ASP A 1 308 ? 15.420 -7.062 -25.159 1.00 90.38 308 ASP A CA 1
ATOM 2518 C C . ASP A 1 308 ? 14.365 -5.990 -25.498 1.00 90.38 308 ASP A C 1
ATOM 2520 O O . ASP A 1 308 ? 14.681 -5.019 -26.188 1.00 90.38 308 ASP A O 1
ATOM 2524 N N . GLU A 1 309 ? 13.144 -6.117 -24.966 1.00 91.44 309 GLU A N 1
ATOM 2525 C CA . GLU A 1 309 ? 12.080 -5.117 -25.133 1.00 91.44 309 GLU A CA 1
ATOM 2526 C C . GLU A 1 309 ? 12.422 -3.814 -24.398 1.00 91.44 309 GLU A C 1
ATOM 2528 O O . GLU A 1 309 ? 12.404 -2.738 -25.002 1.00 91.44 309 GLU A O 1
ATOM 2533 N N . GLU A 1 310 ? 12.829 -3.900 -23.126 1.00 91.31 310 GLU A N 1
ATOM 2534 C CA . GLU A 1 310 ? 13.201 -2.717 -22.338 1.00 91.31 310 GLU A CA 1
ATOM 2535 C C . GLU A 1 310 ? 14.429 -2.005 -22.924 1.00 91.31 310 GLU A C 1
ATOM 2537 O O . GLU A 1 310 ? 14.475 -0.775 -22.946 1.00 91.31 310 GLU A O 1
ATOM 2542 N N . LEU A 1 311 ? 15.405 -2.741 -23.466 1.00 90.38 311 LEU A N 1
ATOM 2543 C CA . LEU A 1 311 ? 16.561 -2.151 -24.147 1.00 90.38 311 LEU A CA 1
ATOM 2544 C C . LEU A 1 311 ? 16.158 -1.341 -25.379 1.00 90.38 311 LEU A C 1
ATOM 2546 O O . LEU A 1 311 ? 16.627 -0.215 -25.568 1.00 90.38 311 LEU A O 1
ATOM 2550 N N . GLN A 1 312 ? 15.280 -1.896 -26.217 1.00 89.56 312 GLN A N 1
ATOM 2551 C CA . GLN A 1 312 ? 14.780 -1.195 -27.397 1.00 89.56 312 GLN A CA 1
ATOM 2552 C C . GLN A 1 312 ? 13.966 0.045 -27.022 1.00 89.56 312 GLN A C 1
ATOM 2554 O O . GLN A 1 312 ? 14.065 1.073 -27.699 1.00 89.56 312 GLN A O 1
ATOM 2559 N N . ASP A 1 313 ? 13.167 -0.036 -25.961 1.00 90.19 313 ASP A N 1
ATOM 2560 C CA . ASP A 1 313 ? 12.364 1.082 -25.475 1.00 90.19 313 ASP A CA 1
ATOM 2561 C C . ASP A 1 313 ? 13.229 2.183 -24.860 1.00 90.19 313 ASP A C 1
ATOM 2563 O O . ASP A 1 313 ? 13.000 3.367 -25.116 1.00 90.19 313 ASP A O 1
ATOM 2567 N N . VAL A 1 314 ? 14.252 1.827 -24.082 1.00 90.00 314 VAL A N 1
ATOM 2568 C CA . VAL A 1 314 ? 15.204 2.796 -23.522 1.00 90.00 314 VAL A CA 1
ATOM 2569 C C . VAL A 1 314 ? 15.999 3.472 -24.636 1.00 90.00 314 VAL A C 1
ATOM 2571 O O . VAL A 1 314 ? 16.112 4.697 -24.642 1.00 90.00 314 VAL A O 1
ATOM 2574 N N . TYR A 1 315 ? 16.483 2.717 -25.625 1.00 88.06 315 TYR A N 1
ATOM 2575 C CA . TYR A 1 315 ? 17.179 3.288 -26.778 1.00 88.06 315 TYR A CA 1
ATOM 2576 C C . TYR A 1 315 ? 16.289 4.267 -27.558 1.00 88.06 315 TYR A C 1
ATOM 2578 O O . TYR A 1 315 ? 16.721 5.373 -27.899 1.00 88.06 315 TYR A O 1
ATOM 2586 N N . ARG A 1 316 ? 15.020 3.904 -27.799 1.00 88.44 316 ARG A N 1
ATOM 2587 C CA . ARG A 1 316 ? 14.032 4.807 -28.412 1.00 88.44 316 ARG A CA 1
ATOM 2588 C C . ARG A 1 316 ? 13.845 6.077 -27.583 1.00 88.44 316 ARG A C 1
ATOM 2590 O O . ARG A 1 316 ? 13.866 7.166 -28.143 1.00 88.44 316 ARG A O 1
ATOM 2597 N N . ARG A 1 317 ? 13.747 5.966 -26.256 1.00 88.69 317 ARG A N 1
ATOM 2598 C CA . ARG A 1 317 ? 13.621 7.131 -25.368 1.00 88.69 317 ARG A CA 1
ATOM 2599 C C . ARG A 1 317 ? 14.847 8.046 -25.426 1.00 88.69 317 ARG A C 1
ATOM 2601 O O . ARG A 1 317 ? 14.681 9.242 -25.652 1.00 88.69 317 ARG A O 1
ATOM 2608 N N . LEU A 1 318 ? 16.062 7.509 -25.307 1.00 85.44 318 LEU A N 1
ATOM 2609 C CA . LEU A 1 318 ? 17.293 8.314 -25.366 1.00 85.44 318 LEU A CA 1
ATOM 2610 C C . LEU A 1 318 ? 17.472 9.012 -26.722 1.00 85.44 318 LEU A C 1
ATOM 2612 O O . LEU A 1 318 ? 17.841 10.182 -26.773 1.00 85.44 318 LEU A O 1
ATOM 2616 N N . THR A 1 319 ? 17.161 8.325 -27.824 1.00 81.44 319 THR A N 1
ATOM 2617 C CA . THR A 1 319 ? 17.253 8.914 -29.171 1.00 81.44 319 THR A CA 1
ATOM 2618 C C . THR A 1 319 ? 16.197 9.989 -29.426 1.00 81.44 319 THR A C 1
ATOM 2620 O O . THR A 1 319 ? 16.480 10.939 -30.151 1.00 81.44 319 THR A O 1
ATOM 2623 N N . THR A 1 320 ? 15.006 9.887 -28.824 1.00 84.06 320 THR A N 1
ATOM 2624 C CA . THR A 1 320 ? 13.996 10.957 -28.901 1.00 84.06 320 THR A CA 1
ATOM 2625 C C . THR A 1 320 ? 14.340 12.196 -28.078 1.00 84.06 320 THR A C 1
ATOM 2627 O O . THR A 1 320 ? 13.978 13.284 -28.495 1.00 84.06 320 THR A O 1
ATOM 2630 N N . GLN A 1 321 ? 15.038 12.057 -26.946 1.00 73.31 321 GLN A N 1
ATOM 2631 C CA . GLN A 1 321 ? 15.418 13.193 -26.088 1.00 73.31 321 GLN A CA 1
ATOM 2632 C C . GLN A 1 321 ? 16.540 14.055 -26.689 1.00 73.31 321 GLN A C 1
ATOM 2634 O O . GLN A 1 321 ? 16.670 15.222 -26.342 1.00 73.31 321 GLN A O 1
ATOM 2639 N N . ASN A 1 322 ? 17.349 13.478 -27.582 1.00 60.94 322 ASN A N 1
ATOM 2640 C CA . ASN A 1 322 ? 18.454 14.164 -28.259 1.00 60.94 322 ASN A CA 1
ATOM 2641 C C . ASN A 1 322 ? 18.056 14.848 -29.584 1.00 60.94 322 ASN A C 1
ATOM 2643 O O . ASN A 1 322 ? 18.922 15.431 -30.234 1.00 60.94 322 ASN A O 1
ATOM 2647 N N . LYS A 1 323 ? 16.791 14.747 -30.011 1.00 54.94 323 LYS A N 1
ATOM 2648 C CA . LYS A 1 323 ? 16.251 15.450 -31.187 1.00 54.94 323 LYS A CA 1
ATOM 2649 C C . LYS A 1 323 ? 15.493 16.699 -30.769 1.00 54.94 323 LYS A C 1
ATOM 2651 O O . LYS A 1 323 ? 15.625 17.707 -31.493 1.00 54.94 323 LYS A O 1
#